Protein AF-A0A0C2MB40-F1 (afdb_monomer)

Mean predicted aligned error: 22.77 Å

Structure (mmCIF, N/CA/C/O backbone):
data_AF-A0A0C2MB40-F1
#
_entry.id   AF-A0A0C2MB40-F1
#
loop_
_atom_site.group_PDB
_atom_site.id
_atom_site.type_symbol
_atom_site.label_atom_id
_atom_site.label_alt_id
_atom_site.label_comp_id
_atom_site.label_asym_id
_atom_site.label_entity_id
_atom_site.label_seq_id
_atom_site.pdbx_PDB_ins_code
_atom_site.Cartn_x
_atom_site.Cartn_y
_atom_site.Cartn_z
_atom_site.occupancy
_atom_site.B_iso_or_equiv
_atom_site.auth_seq_id
_atom_site.auth_comp_id
_atom_site.auth_asym_id
_atom_site.auth_atom_id
_atom_site.pdbx_PDB_model_num
ATOM 1 N N . MET A 1 1 ? -11.327 -26.170 -13.497 1.00 56.12 1 MET A N 1
ATOM 2 C CA . MET A 1 1 ? -11.351 -24.930 -14.304 1.00 56.12 1 MET A CA 1
ATOM 3 C C . MET A 1 1 ? -11.048 -25.304 -15.741 1.00 56.12 1 MET A C 1
ATOM 5 O O . MET A 1 1 ? -10.144 -26.105 -15.945 1.00 56.12 1 MET A O 1
ATOM 9 N N . ARG A 1 2 ? -11.809 -24.790 -16.710 1.00 68.00 2 ARG A N 1
ATOM 10 C CA . ARG A 1 2 ? -11.511 -24.948 -18.141 1.00 68.00 2 ARG A CA 1
ATOM 11 C C . ARG A 1 2 ? -11.277 -23.568 -18.749 1.00 68.00 2 ARG A C 1
ATOM 13 O O . ARG A 1 2 ? -12.038 -22.647 -18.452 1.00 68.00 2 ARG A O 1
ATOM 20 N N . ILE A 1 3 ? -10.223 -23.445 -19.555 1.00 70.62 3 ILE A N 1
ATOM 21 C CA . ILE A 1 3 ? -9.971 -22.250 -20.365 1.00 70.62 3 ILE A CA 1
ATOM 22 C C . ILE A 1 3 ? -10.874 -22.353 -21.589 1.00 70.62 3 ILE A C 1
ATOM 24 O O . ILE A 1 3 ? -10.824 -23.357 -22.301 1.00 70.62 3 ILE A O 1
ATOM 28 N N . ASN A 1 4 ? -11.724 -21.353 -21.802 1.00 65.94 4 ASN A N 1
ATOM 29 C CA . ASN A 1 4 ? -12.538 -21.281 -23.003 1.00 65.94 4 ASN A CA 1
ATOM 30 C C . ASN A 1 4 ? -11.743 -20.544 -24.082 1.00 65.94 4 ASN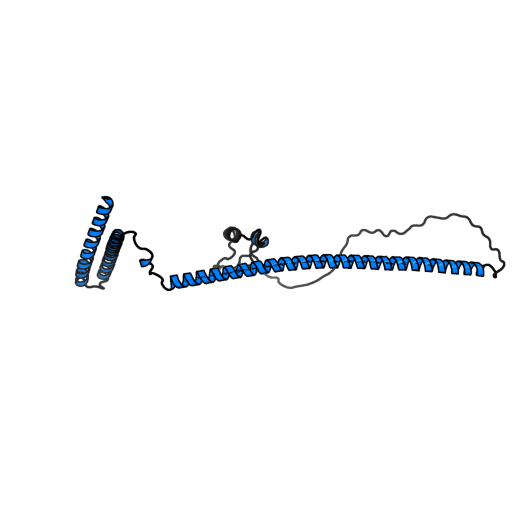 A C 1
ATOM 32 O O . ASN A 1 4 ? -11.404 -19.371 -23.913 1.00 65.94 4 ASN A O 1
ATOM 36 N N . VAL A 1 5 ? -11.418 -21.248 -25.163 1.00 66.12 5 VAL A N 1
ATOM 37 C CA . VAL A 1 5 ? -10.673 -20.671 -26.284 1.00 66.12 5 VAL A CA 1
ATOM 38 C C . VAL A 1 5 ? -11.578 -19.668 -26.978 1.00 66.12 5 VAL A C 1
ATOM 40 O O . VAL A 1 5 ? -12.697 -19.990 -27.373 1.00 66.12 5 VAL A O 1
ATOM 43 N N . SER A 1 6 ? -11.107 -18.434 -27.083 1.00 67.81 6 SER A N 1
ATOM 44 C CA . SER A 1 6 ? -11.845 -17.331 -27.686 1.00 67.81 6 SER A CA 1
ATOM 45 C C . SER A 1 6 ? -10.935 -16.571 -28.640 1.00 67.81 6 SER A C 1
ATOM 47 O O . SER A 1 6 ? -9.727 -16.790 -28.681 1.00 67.81 6 SER A O 1
ATOM 49 N N . GLN A 1 7 ? -11.499 -15.620 -29.383 1.00 70.50 7 GLN A N 1
ATOM 50 C CA . GLN A 1 7 ? -10.720 -14.714 -30.232 1.00 70.50 7 GLN A CA 1
ATOM 51 C C . GLN A 1 7 ? -9.563 -14.029 -29.474 1.00 70.50 7 GLN A C 1
ATOM 53 O O . GLN A 1 7 ? -8.543 -13.688 -30.074 1.00 70.50 7 GLN A O 1
ATOM 58 N N . ASN A 1 8 ? -9.709 -13.880 -28.154 1.00 67.94 8 ASN A N 1
ATOM 59 C CA . ASN A 1 8 ? -8.778 -13.172 -27.289 1.00 67.94 8 ASN A CA 1
ATOM 60 C C . ASN A 1 8 ? -7.939 -14.097 -26.393 1.00 67.94 8 ASN A C 1
ATOM 62 O O . ASN A 1 8 ? -7.063 -13.588 -25.694 1.00 67.94 8 ASN A O 1
ATOM 66 N N . VAL A 1 9 ? -8.166 -15.419 -26.393 1.00 76.25 9 VAL A N 1
ATOM 67 C CA . VAL A 1 9 ? -7.404 -16.393 -25.587 1.00 76.25 9 VAL A CA 1
ATOM 68 C C . VAL A 1 9 ? -7.202 -17.703 -26.351 1.00 76.25 9 VAL A C 1
ATOM 70 O O . VAL A 1 9 ? -8.167 -18.358 -26.733 1.00 76.25 9 VAL A O 1
ATOM 73 N N . ASP A 1 10 ? -5.942 -18.094 -26.533 1.00 70.38 10 ASP A N 1
ATOM 74 C CA . ASP A 1 10 ? -5.531 -19.313 -27.242 1.00 70.38 10 ASP A CA 1
ATOM 75 C C . ASP A 1 10 ? -5.631 -20.590 -26.366 1.00 70.38 10 ASP A C 1
ATOM 77 O O . ASP A 1 10 ? -5.739 -20.508 -25.142 1.00 70.38 10 ASP A O 1
ATOM 81 N N . TYR A 1 11 ? -5.529 -21.782 -26.974 1.00 70.00 11 TYR A N 1
ATOM 82 C CA . TYR A 1 11 ? -5.488 -23.098 -26.304 1.00 70.00 11 TYR A CA 1
ATOM 83 C C . TYR A 1 11 ? -4.397 -23.198 -25.226 1.00 70.00 11 TYR A C 1
ATOM 85 O O . TYR A 1 11 ? -4.521 -23.967 -24.274 1.00 70.00 11 TYR A O 1
ATOM 93 N N . SER A 1 12 ? -3.334 -22.404 -25.364 1.00 68.69 12 SER A N 1
ATOM 94 C CA . SER A 1 12 ? -2.239 -22.278 -24.399 1.00 68.69 12 SER A CA 1
ATOM 95 C C . SER A 1 12 ? -2.545 -21.354 -23.206 1.00 68.69 12 SER A C 1
ATOM 97 O O . SER A 1 12 ? -1.704 -21.197 -22.323 1.00 68.69 12 SER A O 1
ATOM 99 N N . GLY A 1 13 ? -3.719 -20.712 -23.174 1.00 67.88 13 GLY A N 1
ATOM 100 C CA . GLY A 1 13 ? -4.08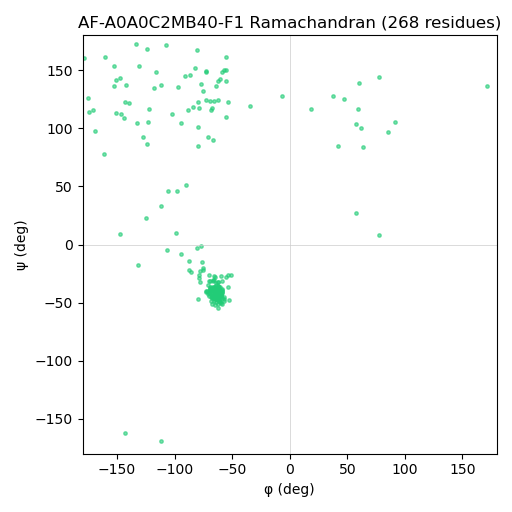9 -19.707 -22.173 1.00 67.88 13 GLY A CA 1
ATOM 101 C C . GLY A 1 13 ? -3.459 -18.330 -22.404 1.00 67.88 13 GLY A C 1
ATOM 102 O O . GLY A 1 13 ? -3.573 -17.451 -21.551 1.00 67.88 13 GLY A O 1
ATOM 103 N N . ARG A 1 14 ? -2.786 -18.119 -23.545 1.00 70.88 14 ARG A N 1
ATOM 104 C CA . ARG A 1 14 ? -2.179 -16.829 -23.899 1.00 70.88 14 ARG A CA 1
ATOM 105 C C . ARG A 1 14 ? -3.239 -15.832 -24.348 1.00 70.88 14 ARG A C 1
ATOM 107 O O . ARG A 1 14 ? -4.062 -16.134 -25.209 1.00 70.88 14 ARG A O 1
ATOM 114 N N . VAL A 1 15 ? -3.167 -14.629 -23.787 1.00 74.62 15 VAL A N 1
ATOM 115 C CA . VAL A 1 15 ? -4.087 -13.523 -24.061 1.00 74.62 15 VAL A CA 1
ATOM 116 C C . VAL A 1 15 ? -3.640 -12.765 -25.311 1.00 74.62 15 VAL A C 1
ATOM 118 O O . VAL A 1 15 ? -2.552 -12.198 -25.345 1.00 74.62 15 VAL A O 1
ATOM 121 N N . MET A 1 16 ? -4.489 -12.749 -26.335 1.00 68.44 16 MET A N 1
ATOM 122 C CA . MET A 1 16 ? -4.226 -12.199 -27.671 1.00 68.44 16 MET A CA 1
ATOM 123 C C . MET A 1 16 ? -5.051 -10.938 -27.967 1.00 68.44 16 MET A C 1
ATOM 125 O O . MET A 1 16 ? -5.418 -10.686 -29.116 1.00 68.44 16 MET A O 1
ATOM 129 N N . VAL A 1 17 ? -5.314 -10.135 -26.936 1.00 74.69 17 VAL A N 1
ATOM 130 C CA . VAL A 1 17 ? -6.042 -8.862 -27.034 1.00 74.69 17 VAL A CA 1
ATOM 131 C C . VAL A 1 17 ? -5.246 -7.865 -27.885 1.00 74.69 17 VAL A C 1
ATOM 133 O O . VAL A 1 17 ? -4.028 -7.736 -27.731 1.00 74.69 17 VAL A O 1
ATOM 136 N N . SER A 1 18 ? -5.924 -7.141 -28.782 1.00 69.44 18 SER A N 1
ATOM 137 C CA . SER A 1 18 ? -5.293 -6.223 -29.747 1.00 69.44 18 SER A CA 1
ATOM 138 C C . SER A 1 18 ? -4.368 -5.190 -29.090 1.00 69.44 18 SER A C 1
ATOM 140 O O . SER A 1 18 ? -3.299 -4.913 -29.629 1.00 69.44 18 SER A O 1
ATOM 142 N N . CYS A 1 19 ? -4.713 -4.691 -27.896 1.00 65.62 19 CYS A N 1
ATOM 143 C CA . CYS A 1 19 ? -3.883 -3.729 -27.161 1.00 65.62 19 CYS A CA 1
ATOM 144 C C . CYS A 1 19 ? -2.580 -4.327 -26.598 1.00 65.62 19 CYS A C 1
ATOM 146 O O . CYS A 1 19 ? -1.597 -3.607 -26.449 1.00 65.62 19 CYS A O 1
ATOM 148 N N . VAL A 1 20 ? -2.541 -5.639 -26.335 1.00 71.75 20 VAL A N 1
ATOM 149 C CA . VAL A 1 20 ? -1.337 -6.347 -25.863 1.00 71.75 20 VAL A CA 1
ATOM 150 C C . VAL A 1 20 ? -0.371 -6.596 -27.026 1.00 71.75 20 VAL A C 1
ATOM 152 O O . VAL A 1 20 ? 0.841 -6.532 -26.844 1.00 71.75 20 VAL A O 1
ATOM 155 N N . LYS A 1 21 ? -0.889 -6.809 -28.245 1.00 69.38 21 LYS A N 1
ATOM 156 C CA . LYS A 1 21 ? -0.071 -7.023 -29.455 1.00 69.38 21 LYS A CA 1
ATOM 157 C C . LYS A 1 21 ? 0.686 -5.771 -29.902 1.00 69.38 21 LYS A C 1
ATOM 159 O O . LYS A 1 21 ? 1.770 -5.886 -30.462 1.00 69.38 21 LYS A O 1
ATOM 164 N N . THR A 1 22 ? 0.122 -4.588 -29.670 1.00 67.50 22 THR A N 1
ATOM 165 C CA . THR A 1 22 ? 0.710 -3.295 -30.064 1.00 67.50 22 THR A CA 1
ATOM 166 C C . THR A 1 22 ? 1.439 -2.596 -28.917 1.00 67.50 22 THR A C 1
ATOM 168 O O . THR A 1 22 ? 1.793 -1.420 -29.035 1.00 67.50 22 THR A O 1
ATOM 171 N N . TRP A 1 23 ? 1.640 -3.284 -27.789 1.00 73.12 23 TRP A N 1
ATOM 172 C CA . TRP A 1 23 ? 2.311 -2.712 -26.632 1.00 73.12 23 TRP A CA 1
ATOM 173 C C . TRP A 1 23 ? 3.793 -2.468 -26.934 1.00 73.12 23 TRP A C 1
ATOM 175 O O . TRP A 1 23 ? 4.560 -3.401 -27.175 1.00 73.12 23 TRP A O 1
ATOM 185 N N . LYS A 1 24 ? 4.195 -1.194 -26.923 1.00 71.00 24 LYS A N 1
ATOM 186 C CA . LYS A 1 24 ? 5.576 -0.761 -27.141 1.00 71.00 24 LYS A CA 1
ATOM 187 C C . LYS A 1 24 ? 5.914 0.371 -26.176 1.00 71.00 24 LYS A C 1
ATOM 189 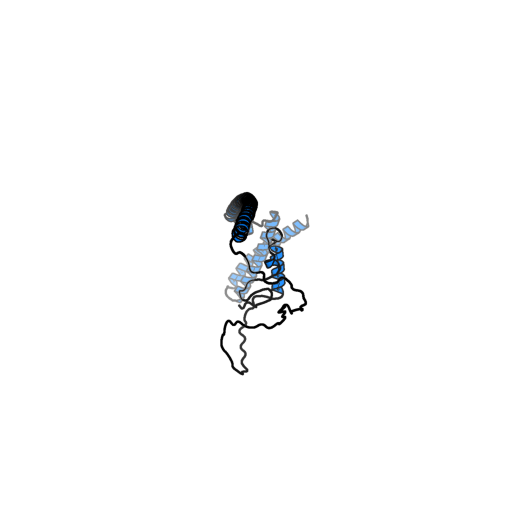O O . LYS A 1 24 ? 5.248 1.407 -26.159 1.00 71.00 24 LYS A O 1
ATOM 194 N N . TYR A 1 25 ? 6.947 0.162 -25.368 1.00 64.44 25 TYR A N 1
ATOM 195 C CA . TYR A 1 25 ? 7.511 1.195 -24.504 1.00 64.44 25 TYR A CA 1
ATOM 196 C C . TYR A 1 25 ? 8.387 2.155 -25.330 1.00 64.44 25 TYR A C 1
ATOM 198 O O . TYR A 1 25 ? 9.150 1.670 -26.170 1.00 64.44 25 TYR A O 1
ATOM 206 N N . PRO A 1 26 ? 8.338 3.486 -25.118 1.00 62.38 26 PRO A N 1
ATOM 207 C CA . PRO A 1 26 ? 7.528 4.228 -24.139 1.00 62.38 26 PRO A CA 1
ATOM 208 C C . PRO A 1 26 ? 6.183 4.759 -24.678 1.00 62.38 26 PRO A C 1
ATOM 210 O O . PRO A 1 26 ? 5.376 5.254 -23.901 1.00 62.38 26 PRO A O 1
ATOM 213 N N . GLU A 1 27 ? 5.931 4.668 -25.984 1.00 65.31 27 GLU A N 1
ATOM 214 C CA . GLU A 1 27 ? 4.858 5.409 -26.672 1.00 65.31 27 GLU A CA 1
ATOM 215 C C . GLU A 1 27 ? 3.436 4.971 -26.277 1.00 65.31 27 GLU A C 1
ATOM 217 O O . GLU A 1 27 ? 2.564 5.817 -26.111 1.00 65.31 27 GLU A O 1
ATOM 222 N N . ASN A 1 28 ? 3.207 3.669 -26.061 1.00 64.62 28 ASN A N 1
ATOM 223 C CA . ASN A 1 28 ? 1.884 3.097 -25.753 1.00 64.62 28 ASN A CA 1
ATOM 224 C C . ASN A 1 28 ? 1.883 2.279 -24.448 1.00 64.62 28 ASN A C 1
ATOM 226 O O . ASN A 1 28 ? 1.058 1.384 -24.251 1.00 64.62 28 ASN A O 1
ATOM 230 N N . ALA A 1 29 ? 2.831 2.551 -23.549 1.00 65.00 29 ALA A N 1
ATOM 231 C CA . ALA A 1 29 ? 3.046 1.776 -22.329 1.00 65.00 29 ALA A CA 1
ATOM 232 C C . ALA A 1 29 ? 2.237 2.288 -21.127 1.00 65.00 29 ALA A C 1
ATOM 234 O O . ALA A 1 29 ? 2.776 2.485 -20.041 1.00 65.00 29 ALA A O 1
ATOM 235 N N . ASN A 1 30 ? 0.928 2.477 -21.302 1.00 76.06 30 ASN A N 1
ATOM 236 C CA . ASN A 1 30 ? 0.035 2.763 -20.184 1.00 76.06 30 ASN A CA 1
ATOM 237 C C . ASN A 1 30 ? -0.598 1.461 -19.670 1.00 76.06 30 ASN A C 1
ATOM 239 O O . ASN A 1 30 ? -1.502 0.892 -20.278 1.00 76.06 30 ASN A O 1
ATOM 243 N N . LEU A 1 31 ? -0.115 0.987 -18.522 1.00 79.50 31 LEU A N 1
ATOM 244 C CA . LEU A 1 31 ? -0.601 -0.242 -17.893 1.00 79.50 31 LEU A CA 1
ATOM 245 C C . LEU A 1 31 ? -2.085 -0.154 -17.503 1.00 79.50 31 LEU A C 1
ATOM 247 O O . LEU A 1 31 ? -2.801 -1.150 -17.590 1.00 79.50 31 LEU A O 1
ATOM 251 N N . VAL A 1 32 ? -2.569 1.034 -17.130 1.00 81.56 32 VAL A N 1
ATOM 252 C CA . VAL A 1 32 ? -3.961 1.249 -16.707 1.00 81.56 32 VAL A CA 1
ATOM 253 C C . VAL A 1 32 ? -4.922 1.108 -17.886 1.00 81.56 32 VAL A C 1
ATOM 255 O O . VAL A 1 32 ? -5.963 0.470 -17.745 1.00 81.56 32 VAL A O 1
ATOM 258 N N . SER A 1 33 ? -4.572 1.645 -19.061 1.00 74.50 33 SER A N 1
ATOM 259 C CA . SER A 1 33 ? -5.412 1.522 -20.262 1.00 74.50 33 SER A CA 1
ATOM 260 C C . SER A 1 33 ? -5.439 0.094 -20.813 1.00 74.50 33 SER A C 1
ATOM 262 O O . SER A 1 33 ? -6.456 -0.354 -21.341 1.00 74.50 33 SER A O 1
ATOM 264 N N . ILE A 1 34 ? -4.344 -0.651 -20.655 1.00 80.38 34 ILE A N 1
ATOM 265 C CA . ILE A 1 34 ? -4.287 -2.071 -21.019 1.00 80.38 34 ILE A CA 1
ATOM 266 C C . ILE A 1 34 ? -5.171 -2.882 -20.077 1.00 80.38 34 ILE A C 1
ATOM 268 O O . ILE A 1 34 ? -6.008 -3.650 -20.545 1.00 80.38 34 ILE A O 1
ATOM 272 N N . LEU A 1 35 ? -5.037 -2.680 -18.762 1.00 80.81 35 LEU A N 1
ATOM 273 C CA . LEU A 1 35 ? -5.827 -3.401 -17.767 1.00 80.81 35 LEU A CA 1
ATOM 274 C C . LEU A 1 35 ? -7.330 -3.138 -17.941 1.00 80.81 35 LEU A C 1
ATOM 276 O O . LEU A 1 35 ? -8.119 -4.078 -17.890 1.00 80.81 35 LEU A O 1
ATOM 280 N N . SER A 1 36 ? -7.729 -1.888 -18.199 1.00 79.94 36 SER A N 1
ATOM 281 C CA . SER A 1 36 ? -9.136 -1.542 -18.428 1.00 79.94 36 SER A CA 1
ATOM 282 C C . SER A 1 36 ? -9.688 -2.168 -19.711 1.00 79.94 36 SER A C 1
ATOM 284 O O . SER A 1 36 ? -10.802 -2.691 -19.706 1.00 79.94 36 SER A O 1
ATOM 286 N N . THR A 1 37 ? -8.899 -2.192 -20.788 1.00 78.62 37 THR A N 1
ATOM 287 C CA . THR A 1 37 ? -9.289 -2.820 -22.060 1.00 78.62 37 THR A CA 1
ATOM 288 C C . THR A 1 37 ? -9.414 -4.338 -21.918 1.00 78.62 37 THR A C 1
ATOM 290 O O . THR A 1 37 ? -10.410 -4.921 -22.342 1.00 78.62 37 THR A O 1
ATOM 293 N N . VAL A 1 38 ? -8.445 -4.984 -21.261 1.00 78.50 38 VAL A N 1
ATOM 294 C CA . VAL A 1 38 ? -8.461 -6.433 -21.001 1.00 78.50 38 VAL A CA 1
ATOM 295 C C . VAL A 1 38 ? -9.632 -6.809 -20.089 1.00 78.50 38 VAL A C 1
ATOM 297 O O . VAL A 1 38 ? -10.330 -7.782 -20.365 1.00 78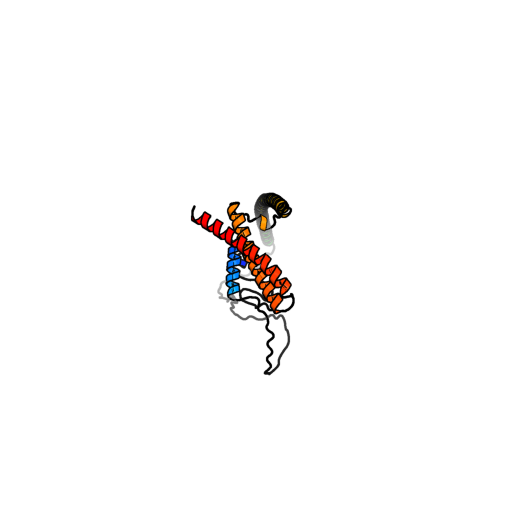.50 38 VAL A O 1
ATOM 300 N N . ALA A 1 39 ? -9.909 -6.020 -19.047 1.00 80.25 39 ALA A N 1
ATOM 301 C CA . ALA A 1 39 ? -11.063 -6.231 -18.175 1.00 80.25 39 ALA A CA 1
ATOM 302 C C . ALA A 1 39 ? -12.395 -6.080 -18.930 1.00 80.25 39 ALA A C 1
ATOM 304 O O . ALA A 1 39 ? -13.304 -6.885 -18.733 1.00 80.25 39 ALA A O 1
ATOM 305 N N . ALA A 1 40 ? -12.510 -5.098 -19.829 1.00 81.38 40 ALA A N 1
ATOM 306 C CA . ALA A 1 40 ? -13.705 -4.904 -20.646 1.00 81.38 40 ALA A CA 1
ATOM 307 C C . ALA A 1 40 ? -13.933 -6.053 -21.645 1.00 81.38 40 ALA A C 1
ATOM 309 O O . ALA A 1 40 ? -15.075 -6.465 -21.859 1.00 81.38 40 ALA A O 1
ATOM 310 N N . GLU A 1 41 ? -12.874 -6.598 -22.250 1.00 78.31 41 GLU A N 1
ATOM 311 C CA . GLU A 1 41 ? -12.990 -7.748 -23.154 1.00 78.31 41 GLU A CA 1
ATOM 312 C C . GLU A 1 41 ? -13.276 -9.057 -22.404 1.00 78.31 41 GLU A C 1
ATOM 314 O O . GLU A 1 41 ? -14.129 -9.839 -22.829 1.00 78.31 41 GLU A O 1
ATOM 319 N N . PHE A 1 42 ? -12.646 -9.280 -21.250 1.00 79.31 42 PHE A N 1
ATOM 320 C CA . PHE A 1 42 ? -12.893 -10.467 -20.424 1.00 79.31 42 PHE A CA 1
ATOM 321 C C . PHE A 1 42 ? -14.207 -10.416 -19.646 1.00 79.31 42 PHE A C 1
ATOM 323 O O . PHE A 1 42 ? -14.747 -11.468 -19.314 1.00 79.31 42 PHE A O 1
ATOM 330 N N . GLY A 1 43 ? -14.768 -9.228 -19.417 1.00 75.56 43 GLY A N 1
ATOM 331 C CA . GLY A 1 43 ? -16.134 -9.080 -18.918 1.00 75.56 43 GLY A CA 1
ATOM 332 C C . GLY A 1 43 ? -17.188 -9.558 -19.923 1.00 75.56 43 GLY A C 1
ATOM 333 O O . GLY A 1 43 ? -18.231 -10.060 -19.517 1.00 75.56 43 GLY A O 1
ATOM 334 N N . LYS A 1 44 ? -16.914 -9.451 -21.232 1.00 77.88 44 LYS A N 1
ATOM 335 C CA . LYS A 1 44 ? -17.815 -9.931 -22.297 1.00 77.88 44 LYS A CA 1
ATOM 336 C C . LYS A 1 44 ? -17.696 -11.437 -22.506 1.00 77.88 44 LYS A C 1
ATOM 338 O O . LYS A 1 44 ? -18.703 -12.130 -22.612 1.00 77.88 44 LYS A O 1
ATOM 343 N N . THR A 1 45 ? -16.466 -11.938 -22.580 1.00 72.00 45 THR A N 1
ATOM 344 C CA . THR A 1 45 ? -16.178 -13.363 -22.776 1.00 72.00 45 THR A CA 1
ATOM 345 C C . THR A 1 45 ? -15.211 -13.837 -21.695 1.00 72.00 45 THR A C 1
ATOM 347 O O . THR A 1 45 ? -13.995 -13.707 -21.876 1.00 72.00 45 THR A O 1
ATOM 350 N N . PRO A 1 46 ? -15.720 -14.368 -20.568 1.00 74.31 46 PRO A N 1
ATOM 351 C CA . PRO A 1 46 ? -14.871 -14.804 -19.472 1.00 74.31 46 PRO A CA 1
ATOM 352 C C . PRO A 1 46 ? -14.020 -16.002 -19.919 1.00 74.31 46 PRO A C 1
ATOM 354 O O . PRO A 1 46 ? -14.565 -17.023 -20.348 1.00 74.31 46 PRO A O 1
ATOM 357 N N . PRO A 1 47 ? -12.684 -15.914 -19.822 1.00 70.81 47 PRO A N 1
ATOM 358 C CA . PRO A 1 47 ? -11.797 -16.951 -20.343 1.00 70.81 47 PRO A CA 1
ATOM 359 C C . PRO A 1 47 ? -11.739 -18.199 -19.457 1.00 70.81 47 PRO A C 1
ATOM 361 O O . PRO A 1 47 ? -11.268 -19.241 -19.903 1.00 70.81 47 PRO A O 1
ATOM 364 N N . VAL A 1 48 ? -12.219 -18.125 -18.212 1.00 68.19 48 VAL A N 1
ATOM 365 C CA . VAL A 1 48 ? -12.185 -19.233 -17.252 1.00 68.19 48 VAL A CA 1
ATOM 366 C C . VAL A 1 48 ? -13.599 -19.545 -16.793 1.00 68.19 48 VAL A C 1
ATOM 368 O O . VAL A 1 48 ? -14.244 -18.727 -16.143 1.00 68.19 48 VAL A O 1
ATOM 371 N N . VAL A 1 49 ? -14.064 -20.755 -17.099 1.00 69.19 49 VAL A N 1
ATOM 372 C CA . VAL A 1 49 ? -15.368 -21.252 -16.648 1.00 69.19 49 VAL A CA 1
ATOM 373 C C . VAL A 1 49 ? -15.153 -22.390 -15.646 1.00 69.19 49 VAL A C 1
ATOM 375 O O . VAL A 1 49 ? -14.291 -23.266 -15.820 1.00 69.19 49 VAL A O 1
ATOM 378 N N . GLN A 1 50 ? -15.926 -22.380 -14.558 1.00 49.16 50 GLN A N 1
ATOM 379 C CA . GLN A 1 50 ? -16.011 -23.508 -13.634 1.00 49.16 50 GLN A CA 1
ATOM 380 C C . GLN A 1 50 ? -16.813 -24.628 -14.299 1.00 49.16 50 GLN A C 1
ATOM 382 O O . GLN A 1 50 ? -17.932 -24.426 -14.753 1.00 49.16 50 GLN A O 1
ATOM 387 N N . SER A 1 51 ? -16.234 -25.820 -14.393 1.00 51.78 51 SER A N 1
ATOM 388 C CA . SER A 1 51 ? -16.956 -26.975 -14.919 1.00 51.78 51 SER A CA 1
ATOM 389 C C . SER A 1 51 ? -17.852 -27.534 -13.821 1.00 51.78 51 SER A C 1
ATOM 391 O O . SER A 1 51 ? -17.363 -28.236 -12.940 1.00 51.78 51 SER A O 1
ATOM 393 N N . SER A 1 52 ? -19.145 -27.226 -13.863 1.00 44.44 52 SER A N 1
ATOM 394 C CA . SER A 1 52 ? -20.154 -28.004 -13.146 1.00 44.44 52 SER A CA 1
ATOM 395 C C . SER A 1 52 ? -20.228 -29.378 -13.810 1.00 44.44 52 SER A C 1
ATOM 397 O O . SER A 1 52 ? -20.540 -29.485 -14.997 1.00 44.44 52 SER A O 1
ATOM 399 N N . THR A 1 53 ? -19.899 -30.436 -13.076 1.00 40.72 53 THR A N 1
ATOM 400 C CA . THR A 1 53 ? -20.116 -31.812 -13.531 1.00 40.72 53 THR A CA 1
ATOM 401 C C . THR A 1 53 ? -21.618 -32.087 -13.513 1.00 40.72 53 THR A C 1
ATOM 403 O O . THR A 1 53 ? -22.163 -32.474 -12.483 1.00 40.72 53 THR A O 1
ATOM 406 N N . THR A 1 54 ? -22.302 -31.873 -14.636 1.00 34.84 54 THR A N 1
ATOM 407 C CA . THR A 1 54 ? -23.695 -32.300 -14.810 1.00 34.84 54 THR A CA 1
ATOM 408 C C . THR A 1 54 ? -23.729 -33.566 -15.662 1.00 34.84 54 THR A C 1
ATOM 410 O O . THR A 1 54 ? -23.373 -33.569 -16.838 1.00 34.84 54 THR A O 1
ATOM 413 N N . LEU A 1 55 ? -24.130 -34.661 -15.016 1.00 37.72 55 LEU A N 1
ATOM 414 C CA . LEU A 1 55 ? -24.493 -35.946 -15.607 1.00 37.72 55 LEU A CA 1
ATOM 415 C C . LEU A 1 55 ? -25.713 -35.791 -16.530 1.00 37.72 55 LEU A C 1
ATOM 417 O O . LEU A 1 55 ? -26.762 -35.377 -16.052 1.00 37.72 55 LEU A O 1
ATOM 421 N N . GLN A 1 56 ? -25.594 -36.196 -17.799 1.00 33.72 56 GLN A N 1
ATOM 422 C CA . GLN A 1 56 ? -26.675 -36.668 -18.693 1.00 33.72 56 GLN A CA 1
ATOM 423 C C . GLN A 1 56 ? -25.997 -37.273 -19.943 1.00 33.72 56 GLN A C 1
ATOM 425 O O . GLN A 1 56 ? -25.333 -36.568 -20.691 1.00 33.72 56 GLN A O 1
ATOM 430 N N . LYS A 1 57 ? -25.806 -38.595 -20.043 1.00 29.02 57 LYS A N 1
ATOM 431 C CA . LYS A 1 57 ? -26.733 -39.674 -20.458 1.00 29.02 57 LYS A CA 1
ATOM 432 C C . LYS A 1 57 ? -27.217 -39.573 -21.927 1.00 29.02 57 LYS A C 1
ATOM 434 O O . LYS A 1 57 ? -28.284 -39.050 -22.199 1.00 29.02 57 LYS A O 1
ATOM 439 N N . SER A 1 58 ? -26.364 -40.111 -22.813 1.00 30.88 58 SER A N 1
ATOM 440 C CA . SER A 1 58 ? -26.593 -40.908 -24.045 1.00 30.88 58 SER A CA 1
ATOM 441 C C . SER A 1 58 ? -27.767 -40.601 -24.989 1.00 30.88 58 SER A C 1
ATOM 443 O O . SER A 1 58 ? -28.900 -40.790 -24.567 1.00 30.88 58 SER A O 1
ATOM 445 N N . ILE A 1 59 ? -27.480 -40.429 -26.296 1.00 29.28 59 ILE A N 1
ATOM 446 C CA . ILE A 1 59 ? -27.890 -41.368 -27.372 1.00 29.28 59 ILE A CA 1
ATOM 447 C C . ILE A 1 59 ? -26.758 -41.474 -28.419 1.00 29.28 59 ILE A C 1
ATOM 449 O O . ILE A 1 59 ? -26.106 -40.497 -28.773 1.00 29.28 59 ILE A O 1
ATOM 453 N N . SER A 1 60 ? -26.517 -42.714 -28.829 1.00 31.27 60 SER A N 1
ATOM 454 C CA . SER A 1 60 ? -25.477 -43.309 -29.671 1.00 31.27 60 SER A CA 1
ATOM 455 C C . SER A 1 60 ? -25.766 -43.271 -31.179 1.00 31.27 60 SER A C 1
ATOM 457 O O . SER A 1 60 ? -26.909 -43.507 -31.559 1.00 31.27 60 SER A O 1
ATOM 459 N N . ASN A 1 61 ? -24.731 -43.116 -32.024 1.00 31.45 61 ASN A N 1
ATOM 460 C CA . ASN A 1 61 ? -24.368 -44.062 -33.106 1.00 31.45 61 ASN A CA 1
ATOM 461 C C . ASN A 1 61 ? -23.107 -43.624 -33.898 1.00 31.45 61 ASN A C 1
ATOM 463 O O . ASN A 1 61 ? -22.683 -42.480 -33.749 1.00 31.45 61 ASN A O 1
ATOM 467 N N . PRO A 1 62 ? -22.420 -44.541 -34.622 1.00 37.59 62 PRO A N 1
ATOM 468 C CA . PRO A 1 62 ? -21.005 -44.776 -34.342 1.00 37.59 62 PRO A CA 1
ATOM 469 C C . PRO A 1 62 ? -20.030 -44.601 -35.525 1.00 37.59 62 PRO A C 1
ATOM 471 O O . PRO A 1 62 ? -20.415 -44.593 -36.686 1.00 37.59 62 PRO A O 1
ATOM 474 N N . LEU A 1 63 ? -18.747 -44.592 -35.137 1.00 29.55 63 LEU A N 1
ATOM 475 C CA . LEU A 1 63 ? -17.532 -45.044 -35.836 1.00 29.55 63 LEU A CA 1
ATOM 476 C C . LEU A 1 63 ? -17.152 -44.415 -37.188 1.00 29.55 63 LEU A C 1
ATOM 478 O O . LEU A 1 63 ? -17.748 -44.712 -38.216 1.00 29.55 63 LEU A O 1
ATOM 482 N N . SER A 1 64 ? -15.995 -43.737 -37.201 1.00 29.70 64 SER A N 1
ATOM 483 C CA . SER A 1 64 ? -14.766 -44.195 -37.890 1.00 29.70 64 SER A CA 1
ATOM 484 C C . SER A 1 64 ? -13.588 -43.242 -37.595 1.00 29.70 64 SER A C 1
ATOM 486 O O . SER A 1 64 ? -13.591 -42.085 -37.998 1.00 29.70 64 SER A O 1
ATOM 488 N N . HIS A 1 65 ? -12.569 -43.737 -36.892 1.00 33.28 65 HIS A N 1
ATOM 489 C CA . HIS A 1 65 ? -11.168 -43.277 -36.972 1.00 33.28 65 HIS A CA 1
ATOM 490 C C . HIS A 1 65 ? -10.379 -44.387 -37.718 1.00 33.28 65 HIS A C 1
ATOM 492 O O . HIS A 1 65 ? -10.960 -45.469 -37.847 1.00 33.28 65 HIS A O 1
ATOM 498 N N . PRO A 1 66 ? -9.089 -44.260 -38.127 1.00 40.78 66 PRO A N 1
ATOM 499 C CA . PRO A 1 66 ? -8.079 -43.222 -37.842 1.00 40.78 66 PRO A CA 1
ATOM 500 C C . PRO A 1 66 ? -7.150 -42.886 -39.053 1.00 40.78 66 PRO A C 1
ATOM 502 O O . PRO A 1 66 ? -7.412 -43.287 -40.180 1.00 40.78 66 PRO A O 1
ATOM 505 N N . SER A 1 67 ? -6.003 -42.249 -38.756 1.00 29.05 67 SER A N 1
ATOM 506 C CA . SER A 1 67 ? -4.736 -42.217 -39.525 1.00 29.05 67 SER A CA 1
ATOM 507 C C . SER A 1 67 ? -4.593 -41.072 -40.539 1.00 29.05 67 SER A C 1
ATOM 509 O O . SER A 1 67 ? -5.279 -41.028 -41.549 1.00 29.05 67 SER A O 1
ATOM 511 N N . THR A 1 68 ? -3.785 -40.042 -40.264 1.00 37.91 68 THR A N 1
ATOM 512 C CA . THR A 1 68 ? -2.313 -39.996 -40.448 1.00 37.91 68 THR A CA 1
ATOM 513 C C . THR A 1 68 ? -1.897 -40.279 -41.888 1.00 37.91 68 THR A C 1
ATOM 515 O O . THR A 1 68 ? -1.840 -41.444 -42.267 1.00 37.91 68 THR A O 1
ATOM 518 N N . GLN A 1 69 ? -1.522 -39.241 -42.644 1.00 36.66 69 GLN A N 1
ATOM 519 C CA . GLN A 1 69 ? -0.544 -39.337 -43.734 1.00 36.66 69 GLN A CA 1
ATOM 520 C C . GLN A 1 69 ? 0.051 -37.945 -44.104 1.00 36.66 69 GLN A C 1
ATOM 522 O O . GLN A 1 69 ? -0.513 -36.919 -43.715 1.00 36.66 69 GLN A O 1
ATOM 527 N N . PRO A 1 70 ? 1.210 -37.932 -44.797 1.00 36.78 70 PRO A N 1
ATOM 528 C CA . PRO A 1 70 ? 2.195 -36.857 -44.900 1.00 36.78 70 PRO A CA 1
ATOM 529 C C . PRO A 1 70 ? 2.270 -36.217 -46.309 1.00 36.78 70 PRO A C 1
ATOM 531 O O . PRO A 1 70 ? 1.437 -36.470 -47.170 1.00 36.78 70 PRO A O 1
ATOM 534 N N . TYR A 1 71 ? 3.310 -35.397 -46.509 1.00 34.84 71 TYR A N 1
ATOM 535 C CA . TYR A 1 71 ? 3.954 -34.980 -47.768 1.00 34.84 71 TYR A CA 1
ATOM 536 C C . TYR A 1 71 ? 3.505 -35.642 -49.098 1.00 34.84 71 TYR A C 1
ATOM 538 O O . TYR A 1 71 ? 3.651 -36.845 -49.289 1.00 34.84 71 TYR A O 1
ATOM 546 N N . GLY A 1 72 ? 3.172 -34.785 -50.072 1.00 28.91 72 GLY A N 1
ATOM 547 C CA . GLY A 1 72 ? 3.218 -34.979 -51.536 1.00 28.91 72 GLY A CA 1
ATOM 548 C C . GLY A 1 72 ? 2.949 -33.603 -52.172 1.00 28.91 72 GLY A C 1
ATOM 549 O O . GLY A 1 72 ? 2.014 -32.934 -51.753 1.00 28.91 72 GLY A O 1
ATOM 550 N N . PHE A 1 73 ? 3.852 -32.945 -52.907 1.00 33.28 73 PHE A N 1
ATOM 551 C CA . PHE A 1 73 ? 4.329 -33.181 -54.279 1.00 33.28 73 PHE A CA 1
ATOM 552 C C . PHE A 1 73 ? 3.229 -33.423 -55.330 1.00 33.28 73 PHE A C 1
ATOM 554 O O . PHE A 1 73 ? 2.489 -34.395 -55.214 1.00 33.28 73 PHE A O 1
ATOM 561 N N . ARG A 1 74 ? 3.291 -32.587 -56.392 1.00 33.59 74 ARG A N 1
ATOM 562 C CA . ARG A 1 74 ? 2.612 -32.621 -57.714 1.00 33.59 74 ARG A CA 1
ATOM 563 C C . ARG A 1 74 ? 1.143 -32.171 -57.768 1.00 33.59 74 ARG A C 1
ATOM 565 O O . ARG A 1 74 ? 0.396 -32.432 -56.845 1.00 33.59 74 ARG A O 1
ATOM 572 N N . ASP A 1 75 ? 0.634 -31.506 -58.805 1.00 31.06 75 ASP A N 1
ATOM 573 C CA . ASP A 1 75 ? 1.153 -31.063 -60.109 1.00 31.06 75 ASP A CA 1
ATOM 574 C C . ASP A 1 75 ? 0.362 -29.809 -60.550 1.00 31.06 75 ASP A C 1
ATOM 576 O O . ASP A 1 75 ? -0.796 -29.607 -60.181 1.00 31.06 75 ASP A O 1
ATOM 580 N N . GLU A 1 76 ? 1.028 -28.993 -61.362 1.00 39.06 76 GLU A N 1
ATOM 581 C CA . GLU A 1 76 ? 0.486 -27.965 -62.259 1.00 39.06 76 GLU A CA 1
ATOM 582 C C . GLU A 1 76 ? -0.567 -28.553 -63.237 1.00 39.06 76 GLU A C 1
ATOM 584 O O . GLU A 1 76 ? -0.562 -29.766 -63.469 1.00 39.06 76 GLU A O 1
ATOM 589 N N . PRO A 1 77 ? -1.445 -27.748 -63.876 1.00 33.50 77 PRO A N 1
ATOM 590 C CA . PRO A 1 77 ? -1.057 -27.253 -65.204 1.00 33.50 77 PRO A CA 1
ATOM 591 C C . PRO A 1 77 ? -1.676 -25.900 -65.615 1.00 33.50 77 PRO A C 1
ATOM 593 O O . PRO A 1 77 ? -2.884 -25.681 -65.549 1.00 33.50 77 PRO A O 1
ATOM 596 N N . GLY A 1 78 ? -0.841 -25.036 -66.184 1.00 34.38 78 GLY A N 1
ATOM 597 C CA . GLY A 1 78 ? -1.253 -23.906 -67.022 1.00 34.38 78 GLY A CA 1
ATOM 598 C C . GLY A 1 78 ? -0.049 -23.451 -67.841 1.00 34.38 78 GLY A C 1
ATOM 599 O O . GLY A 1 78 ? 0.724 -22.620 -67.394 1.00 34.38 78 GLY A O 1
ATOM 600 N N . ILE A 1 79 ? 0.312 -24.152 -68.918 1.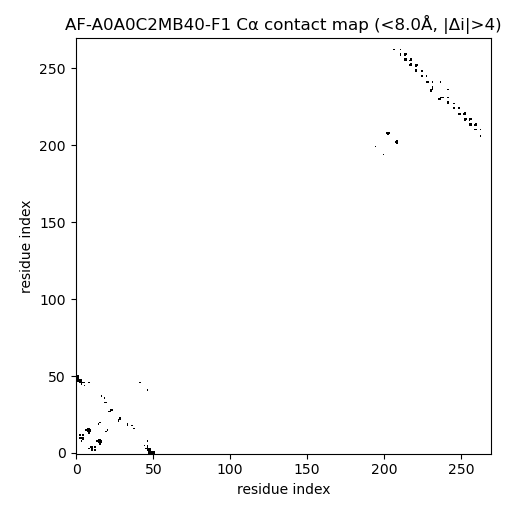00 34.34 79 ILE A N 1
ATOM 601 C CA . ILE A 1 79 ? -0.139 -23.899 -70.300 1.00 34.34 79 ILE A CA 1
ATOM 602 C C . ILE A 1 79 ? -0.159 -22.402 -70.646 1.00 34.34 79 ILE A C 1
ATOM 604 O O . ILE A 1 79 ? -1.208 -21.763 -70.637 1.00 34.34 79 ILE A O 1
ATOM 608 N N . PHE A 1 80 ? 1.000 -21.883 -71.050 1.00 35.97 80 PHE A N 1
ATOM 609 C CA . PHE A 1 80 ? 1.098 -21.053 -72.251 1.00 35.97 80 PHE A CA 1
ATOM 610 C C . PHE A 1 80 ? 2.499 -21.206 -72.863 1.00 35.97 80 PHE A C 1
ATOM 612 O O . PHE A 1 80 ? 3.506 -20.840 -72.263 1.00 35.97 80 PHE A O 1
ATOM 619 N N . ASP A 1 81 ? 2.537 -21.815 -74.045 1.00 36.06 81 ASP A N 1
ATOM 620 C CA . ASP A 1 81 ? 3.700 -21.930 -74.930 1.00 36.06 81 ASP A CA 1
ATOM 621 C C . ASP A 1 81 ? 3.986 -20.556 -75.579 1.00 36.06 81 ASP A C 1
ATOM 623 O O . ASP A 1 81 ? 3.045 -19.790 -75.821 1.00 36.06 81 ASP A O 1
ATOM 627 N N . PRO A 1 82 ? 5.251 -20.216 -75.889 1.00 35.78 82 PRO A N 1
ATOM 628 C CA . PRO A 1 82 ? 5.573 -20.218 -77.313 1.00 35.78 82 PRO A CA 1
ATOM 629 C C . PRO A 1 82 ? 7.003 -20.686 -77.623 1.00 35.78 82 PRO A C 1
ATOM 631 O O . PRO A 1 82 ? 7.990 -19.957 -77.496 1.00 35.78 82 PRO A O 1
ATOM 634 N N . THR A 1 83 ? 7.091 -21.879 -78.195 1.00 39.44 83 THR A N 1
ATOM 635 C CA . THR A 1 83 ? 8.179 -22.347 -79.042 1.00 39.44 83 THR A CA 1
ATOM 636 C C . THR A 1 83 ? 8.197 -21.547 -80.349 1.00 39.44 83 THR A C 1
ATOM 638 O O . THR A 1 83 ? 7.596 -21.901 -81.362 1.00 39.44 83 THR A O 1
ATOM 641 N N . GLY A 1 84 ? 8.934 -20.438 -80.348 1.00 32.31 84 GLY A N 1
ATOM 642 C CA . GLY A 1 84 ? 9.243 -19.663 -81.549 1.00 32.31 84 GLY A CA 1
ATOM 643 C C . GLY A 1 84 ? 10.387 -20.282 -82.354 1.00 32.31 84 GLY A C 1
ATOM 644 O O . GLY A 1 84 ? 11.540 -19.885 -82.211 1.00 32.31 84 GLY A O 1
ATOM 645 N N . ARG A 1 85 ? 10.073 -21.251 -83.222 1.00 44.38 85 ARG A N 1
ATOM 646 C CA . ARG A 1 85 ? 10.933 -21.646 -84.354 1.00 44.38 85 ARG A CA 1
ATOM 647 C C . ARG A 1 85 ? 11.129 -20.452 -85.307 1.00 44.38 85 ARG A C 1
ATOM 649 O O . ARG A 1 85 ? 10.141 -19.788 -85.614 1.00 44.38 85 ARG A O 1
ATOM 656 N N . PRO A 1 86 ? 12.308 -20.241 -85.913 1.00 34.00 86 PRO A N 1
ATOM 657 C CA . PRO A 1 86 ? 12.393 -19.452 -87.134 1.00 34.00 86 PRO A CA 1
ATOM 658 C C . PRO A 1 86 ? 11.967 -20.323 -88.324 1.00 34.00 86 PRO A C 1
ATOM 660 O O . PRO A 1 86 ? 12.588 -21.347 -88.617 1.00 34.00 86 PRO A O 1
ATOM 663 N N . ALA A 1 87 ? 10.888 -19.930 -89.001 1.00 36.56 87 ALA A N 1
ATOM 664 C CA . ALA A 1 87 ? 10.501 -20.488 -90.294 1.00 36.56 87 ALA A CA 1
ATOM 665 C C . ALA A 1 87 ? 11.287 -19.812 -91.444 1.00 36.56 87 ALA A C 1
ATOM 667 O O . ALA A 1 87 ? 11.693 -18.656 -91.314 1.00 36.56 87 ALA A O 1
ATOM 668 N N . PRO A 1 88 ? 11.506 -20.520 -92.568 1.00 41.06 88 PRO A N 1
ATOM 669 C CA . PRO A 1 88 ? 12.434 -20.134 -93.626 1.00 41.06 88 PRO A CA 1
ATOM 670 C C . PRO A 1 88 ? 11.760 -19.283 -94.711 1.00 41.06 88 PRO A C 1
ATOM 672 O O . PRO A 1 88 ? 10.628 -19.556 -95.108 1.00 41.06 88 PRO A O 1
ATOM 675 N N . LEU A 1 89 ? 12.493 -18.325 -95.285 1.00 33.53 89 LEU A N 1
ATOM 676 C CA . LEU A 1 89 ? 12.114 -17.661 -96.535 1.00 33.53 89 LEU A CA 1
ATOM 677 C C . LEU A 1 89 ? 13.300 -17.603 -97.515 1.00 33.53 89 LEU A C 1
ATOM 679 O O . LEU A 1 89 ? 14.255 -16.859 -97.334 1.00 33.53 89 LEU A O 1
ATOM 683 N N . LYS A 1 90 ? 13.192 -18.491 -98.516 1.00 31.70 90 LYS A N 1
ATOM 684 C CA . LYS A 1 90 ? 13.546 -18.425 -99.955 1.00 31.70 90 LYS A CA 1
ATOM 685 C C . LYS A 1 90 ? 14.529 -17.317 -100.381 1.00 31.70 90 LYS A C 1
ATOM 687 O O . LYS A 1 90 ? 14.245 -16.140 -100.233 1.00 31.70 90 LYS A O 1
ATOM 692 N N . GLN A 1 91 ? 15.717 -17.652 -100.889 1.00 31.23 91 GLN A N 1
ATOM 693 C CA . GLN A 1 91 ? 16.011 -18.116 -102.262 1.00 31.23 91 GLN A CA 1
ATOM 694 C C . GLN A 1 91 ? 15.668 -17.082 -103.352 1.00 31.23 91 GLN A C 1
ATOM 696 O O . GLN A 1 91 ? 14.529 -17.022 -103.804 1.00 31.23 91 GLN A O 1
ATOM 701 N N . ASN A 1 92 ? 16.681 -16.357 -103.846 1.00 28.09 92 ASN A N 1
ATOM 702 C CA . ASN A 1 92 ? 17.133 -16.490 -105.238 1.00 28.09 92 ASN A CA 1
ATOM 703 C C . ASN A 1 92 ? 18.386 -15.643 -105.553 1.00 28.09 92 ASN A C 1
ATOM 705 O O . ASN A 1 92 ? 18.353 -14.433 -105.385 1.00 28.09 92 ASN A O 1
ATOM 709 N N . GLN A 1 93 ? 19.400 -16.351 -106.084 1.00 28.91 93 GLN A N 1
ATOM 710 C CA . GLN A 1 93 ? 20.296 -16.039 -107.221 1.00 28.91 93 GLN A CA 1
ATOM 711 C C . GLN A 1 93 ? 21.180 -14.765 -107.129 1.00 28.91 93 GLN A C 1
ATOM 713 O O . GLN A 1 93 ? 20.740 -13.722 -106.686 1.00 28.91 93 GLN A O 1
ATOM 718 N N . HIS A 1 94 ? 22.453 -14.727 -107.531 1.00 32.31 94 HIS A N 1
ATOM 719 C CA . HIS A 1 94 ? 23.158 -15.387 -108.634 1.00 32.31 94 HIS A CA 1
ATOM 720 C C . HIS A 1 94 ? 24.641 -15.612 -108.273 1.00 32.31 94 HIS A C 1
ATOM 722 O O . HIS A 1 94 ? 25.294 -14.756 -107.685 1.00 32.31 94 HIS A O 1
ATOM 728 N N . THR A 1 95 ? 25.169 -16.761 -108.691 1.00 40.53 95 THR A N 1
ATOM 729 C CA . THR A 1 95 ? 26.589 -17.025 -109.003 1.00 40.53 95 THR A CA 1
ATOM 730 C C . THR A 1 95 ? 27.075 -16.050 -110.091 1.00 40.53 95 THR A C 1
ATOM 732 O O . THR A 1 95 ? 26.262 -15.722 -110.954 1.00 40.53 95 THR A O 1
ATOM 735 N N . PRO A 1 96 ? 28.357 -15.638 -110.159 1.00 34.41 96 PRO A N 1
ATOM 736 C CA . PRO A 1 96 ? 29.418 -16.588 -110.508 1.00 34.41 96 PRO A CA 1
ATOM 737 C C . PRO A 1 96 ? 30.761 -16.287 -109.839 1.00 34.41 96 PRO A C 1
ATOM 739 O O . PRO A 1 96 ? 31.178 -15.147 -109.800 1.00 34.41 96 PRO A O 1
ATOM 742 N N . PHE A 1 97 ? 31.516 -17.306 -109.438 1.00 31.17 97 PHE A N 1
ATOM 743 C CA . PHE A 1 97 ? 32.913 -17.342 -109.865 1.00 31.17 97 PHE A CA 1
ATOM 744 C C . PHE A 1 97 ? 33.337 -18.789 -110.055 1.00 31.17 97 PHE A C 1
ATOM 746 O O . PHE A 1 97 ? 33.361 -19.611 -109.143 1.00 31.17 97 PHE A O 1
ATOM 753 N N . SER A 1 98 ? 33.570 -19.062 -111.332 1.00 30.95 98 SER A N 1
ATOM 754 C CA . SER A 1 98 ? 34.119 -20.278 -111.885 1.00 30.95 98 SER A CA 1
ATOM 755 C C . SER A 1 98 ? 35.456 -20.600 -111.237 1.00 30.95 98 SER A C 1
ATOM 757 O O . SER A 1 98 ? 36.307 -19.727 -111.064 1.00 30.95 98 SER A O 1
ATOM 759 N N . ASN A 1 99 ? 35.642 -21.892 -110.991 1.00 39.84 99 ASN A N 1
ATOM 760 C CA . ASN A 1 99 ? 36.933 -22.545 -110.904 1.00 39.84 99 ASN A CA 1
ATOM 761 C C . ASN A 1 99 ? 37.931 -21.924 -111.893 1.00 39.84 99 ASN A C 1
ATOM 763 O O . ASN A 1 99 ? 37.736 -21.997 -113.107 1.00 39.84 99 ASN A O 1
ATOM 767 N N . PHE A 1 100 ? 39.020 -21.381 -111.361 1.00 32.81 100 PHE A N 1
ATOM 768 C CA . PHE A 1 100 ? 40.290 -21.307 -112.063 1.00 32.81 100 PHE A CA 1
ATOM 769 C C . PHE A 1 100 ? 41.328 -22.007 -111.196 1.00 32.81 100 PHE A C 1
ATOM 771 O O . PHE A 1 100 ? 41.787 -21.498 -110.177 1.00 32.81 100 PHE A O 1
ATOM 778 N N . TYR A 1 101 ? 41.695 -23.210 -111.625 1.00 42.44 101 TYR A N 1
ATOM 779 C CA . TYR A 1 101 ? 42.980 -23.791 -111.283 1.00 42.44 101 TYR A CA 1
ATOM 780 C C . TYR A 1 101 ? 44.077 -22.796 -111.677 1.00 42.44 101 TYR A C 1
ATOM 782 O O . TYR A 1 101 ? 44.163 -22.451 -112.858 1.00 42.44 101 TYR A O 1
ATOM 790 N N . LYS A 1 102 ? 44.916 -22.378 -110.719 1.00 40.03 102 LYS A N 1
ATOM 791 C CA . LYS A 1 102 ? 46.392 -22.393 -110.814 1.00 40.03 102 LYS A CA 1
ATOM 792 C C . LYS A 1 102 ? 47.055 -21.658 -109.635 1.00 40.03 102 LYS A C 1
ATOM 794 O O . LYS A 1 102 ? 46.690 -20.538 -109.310 1.00 40.03 102 LYS A O 1
ATOM 799 N N . ASN A 1 103 ? 48.106 -22.301 -109.118 1.00 38.94 103 ASN A N 1
ATOM 800 C CA . ASN A 1 103 ? 49.169 -21.828 -108.213 1.00 38.94 103 ASN A CA 1
ATOM 801 C C . ASN A 1 103 ? 48.929 -21.844 -106.687 1.00 38.94 103 ASN A C 1
ATOM 803 O O . ASN A 1 103 ? 48.428 -20.875 -106.123 1.00 38.94 103 ASN A O 1
ATOM 807 N N . PRO A 1 104 ? 49.400 -22.898 -105.985 1.00 47.22 104 PRO A N 1
ATOM 808 C CA . PRO A 1 104 ? 49.258 -23.053 -104.539 1.00 47.22 104 PRO A CA 1
ATOM 809 C C . PRO A 1 104 ? 50.498 -22.621 -103.723 1.00 47.22 104 PRO A C 1
ATOM 811 O O . PRO A 1 104 ? 50.912 -23.363 -102.841 1.00 47.22 104 PRO A O 1
ATOM 814 N N . SER A 1 105 ? 51.137 -21.470 -103.979 1.00 49.75 105 SER A N 1
ATOM 815 C CA . SER A 1 105 ? 52.399 -21.174 -103.255 1.00 49.75 105 SER A CA 1
ATOM 816 C C . SER A 1 105 ? 52.750 -19.715 -102.925 1.00 49.75 105 SER A C 1
ATOM 818 O O . SER A 1 105 ? 53.832 -19.477 -102.395 1.00 49.75 105 SER A O 1
ATOM 820 N N . GLN A 1 106 ? 51.860 -18.731 -103.122 1.00 49.34 106 GLN A N 1
ATOM 821 C CA . GLN A 1 106 ? 52.128 -17.340 -102.684 1.00 49.34 106 GLN A CA 1
ATOM 822 C C . GLN A 1 106 ? 51.001 -16.638 -101.900 1.00 49.34 106 GLN A C 1
ATOM 824 O O . GLN A 1 106 ? 51.293 -15.679 -101.191 1.00 49.34 106 GLN A O 1
ATOM 829 N N . SER A 1 107 ? 49.746 -17.109 -101.928 1.00 51.47 107 SER A N 1
ATOM 830 C CA . SER A 1 107 ? 48.654 -16.476 -101.155 1.00 51.47 107 SER A CA 1
ATOM 831 C C . SER A 1 107 ? 48.549 -16.962 -99.705 1.00 51.47 107 SER A C 1
ATOM 833 O O . SER A 1 107 ? 48.067 -16.225 -98.849 1.00 51.47 107 SER A O 1
ATOM 835 N N . GLN A 1 108 ? 49.048 -18.165 -99.401 1.00 55.62 108 GLN A N 1
ATOM 836 C CA . GLN A 1 108 ? 49.036 -18.722 -98.043 1.00 55.62 108 GLN A CA 1
ATOM 837 C C . GLN A 1 108 ? 49.862 -17.872 -97.071 1.00 55.62 108 GLN A C 1
ATOM 839 O O . GLN A 1 108 ? 49.421 -17.639 -95.955 1.00 55.62 108 GLN A O 1
ATOM 844 N N . ASN A 1 109 ? 50.997 -17.315 -97.507 1.00 60.41 109 ASN A N 1
ATOM 845 C CA . ASN A 1 109 ? 51.828 -16.463 -96.650 1.00 60.41 109 ASN A CA 1
ATOM 846 C C . ASN A 1 109 ? 51.143 -15.137 -96.290 1.00 60.41 109 ASN A C 1
ATOM 848 O O . ASN A 1 109 ? 51.230 -14.705 -95.146 1.00 60.41 109 ASN A O 1
ATOM 852 N N . ALA A 1 110 ? 50.420 -14.513 -97.227 1.00 58.94 110 ALA A N 1
ATOM 853 C CA . ALA A 1 110 ? 49.658 -13.297 -96.943 1.00 58.94 110 ALA A CA 1
ATOM 854 C C . ALA A 1 110 ? 48.456 -13.587 -96.029 1.00 58.94 110 ALA A C 1
ATOM 856 O O . ALA A 1 110 ? 48.210 -12.841 -95.087 1.00 58.94 110 ALA A O 1
ATOM 857 N N . ILE A 1 111 ? 47.743 -14.694 -96.260 1.00 64.25 111 ILE A N 1
ATOM 858 C CA . ILE A 1 111 ? 46.619 -15.121 -95.413 1.00 64.25 111 ILE A CA 1
ATOM 859 C C . ILE A 1 111 ? 47.097 -15.429 -93.986 1.00 64.25 111 ILE A C 1
ATOM 861 O O . ILE A 1 111 ? 46.456 -14.994 -93.032 1.00 64.25 111 ILE A O 1
ATOM 865 N N . ASN A 1 112 ? 48.247 -16.090 -93.833 1.00 70.06 112 ASN A N 1
ATOM 866 C CA . ASN A 1 112 ? 48.839 -16.381 -92.527 1.00 70.06 112 ASN A CA 1
ATOM 867 C C . ASN A 1 112 ? 49.291 -15.101 -91.803 1.00 70.06 112 ASN A C 1
ATOM 869 O O . ASN A 1 112 ? 49.058 -14.977 -90.607 1.00 70.06 112 ASN A O 1
ATOM 873 N N . LEU A 1 113 ? 49.867 -14.123 -92.514 1.00 72.44 113 LEU A N 1
ATOM 874 C CA . LEU A 1 113 ? 50.294 -12.843 -91.929 1.00 72.44 113 LEU A CA 1
ATOM 875 C C . LEU A 1 113 ? 49.103 -11.988 -91.459 1.00 72.44 113 LEU A C 1
ATOM 877 O O . LEU A 1 113 ? 49.152 -11.371 -90.398 1.00 72.44 113 LEU A O 1
ATOM 881 N N . TRP A 1 114 ? 48.010 -11.975 -92.228 1.00 72.25 114 TRP A N 1
ATOM 882 C CA . TRP A 1 114 ? 46.766 -11.302 -91.844 1.00 72.25 114 TRP A CA 1
ATOM 883 C C . TRP A 1 114 ? 46.059 -12.003 -90.682 1.00 72.25 114 TRP A C 1
ATOM 885 O O . TRP A 1 114 ? 45.513 -11.331 -89.809 1.00 72.25 114 TRP A O 1
ATOM 895 N N . GLN A 1 115 ? 46.082 -13.336 -90.642 1.00 75.75 115 GLN A N 1
ATOM 896 C CA . GLN A 1 115 ? 45.569 -14.098 -89.504 1.00 75.75 115 GLN A CA 1
ATOM 897 C C . GLN A 1 115 ? 46.394 -13.854 -88.238 1.00 75.75 115 GLN A C 1
ATOM 899 O O . GLN A 1 115 ? 45.808 -13.693 -87.168 1.00 75.75 115 GLN A O 1
ATOM 904 N N . ASP A 1 116 ? 47.718 -13.755 -88.364 1.00 77.00 116 ASP A N 1
ATOM 905 C CA . ASP A 1 116 ? 48.616 -13.465 -87.249 1.00 77.00 116 ASP A CA 1
ATOM 906 C C . ASP A 1 116 ? 48.364 -12.058 -86.689 1.00 77.00 116 ASP A C 1
ATOM 908 O O . ASP A 1 116 ? 48.005 -11.922 -85.522 1.00 77.00 116 ASP A O 1
ATOM 912 N N . HIS A 1 117 ? 48.361 -11.022 -87.535 1.00 80.62 117 HIS A N 1
ATOM 913 C CA . HIS A 1 117 ? 48.034 -9.654 -87.111 1.00 80.62 117 HIS A CA 1
ATOM 914 C C . HIS A 1 117 ? 46.630 -9.529 -86.505 1.00 80.62 117 HIS A C 1
ATOM 916 O O . HIS A 1 117 ? 46.442 -8.837 -85.501 1.00 80.62 117 HIS A O 1
ATOM 922 N N . PHE A 1 118 ? 45.633 -10.199 -87.089 1.00 84.19 118 PHE A N 1
ATOM 923 C CA . PHE A 1 118 ? 44.278 -10.213 -86.542 1.00 84.19 118 PHE A CA 1
ATOM 924 C C . PHE A 1 118 ? 44.236 -10.895 -85.172 1.00 84.19 118 PHE A C 1
ATOM 926 O O . PHE A 1 118 ? 43.540 -10.425 -84.273 1.00 84.19 118 PHE A O 1
ATOM 933 N N . SER A 1 119 ? 45.007 -11.967 -84.982 1.00 78.44 119 SER A N 1
ATOM 934 C CA . SER A 1 119 ? 45.137 -12.617 -83.682 1.00 78.44 119 SER A CA 1
ATOM 935 C C . SER A 1 119 ? 45.803 -11.693 -82.660 1.00 78.44 119 SER A C 1
ATOM 937 O O . SER A 1 119 ? 45.286 -11.559 -81.554 1.00 78.44 119 SER A O 1
ATOM 939 N N . THR A 1 120 ? 46.855 -10.959 -83.041 1.00 81.62 120 THR A N 1
ATOM 940 C CA . THR A 1 120 ? 47.532 -9.998 -82.160 1.00 81.62 120 THR A CA 1
ATOM 941 C C . THR A 1 120 ? 46.593 -8.877 -81.727 1.00 81.62 120 THR A C 1
ATOM 943 O O . THR A 1 120 ? 46.484 -8.587 -80.539 1.00 81.62 120 THR A O 1
ATOM 946 N N . VAL A 1 121 ? 45.861 -8.279 -82.671 1.00 84.88 121 VAL A N 1
ATOM 947 C CA . VAL A 1 121 ? 44.893 -7.211 -82.376 1.00 84.88 121 VAL A CA 1
ATOM 948 C C . VAL A 1 121 ? 43.749 -7.738 -81.515 1.00 84.88 121 VAL A C 1
ATOM 950 O O . VAL A 1 121 ? 43.356 -7.092 -80.548 1.00 84.88 121 VAL A O 1
ATOM 953 N N . LYS A 1 122 ? 43.244 -8.940 -81.805 1.00 84.81 122 LYS A N 1
ATOM 954 C CA . LYS A 1 122 ? 42.218 -9.587 -80.984 1.00 84.81 122 LYS A CA 1
ATOM 955 C C . LYS A 1 122 ? 42.715 -9.836 -79.560 1.00 84.81 122 LYS A C 1
ATOM 957 O O . LYS A 1 122 ? 41.974 -9.575 -78.620 1.00 84.81 122 LYS A O 1
ATOM 962 N N . HIS A 1 123 ? 43.947 -10.309 -79.389 1.00 83.31 123 HIS A N 1
ATOM 963 C CA . HIS A 1 123 ? 44.542 -10.512 -78.070 1.00 83.31 123 HIS A CA 1
ATOM 964 C C . HIS A 1 123 ? 44.736 -9.198 -77.317 1.00 83.31 123 HIS A C 1
ATOM 966 O O . HIS A 1 123 ? 44.424 -9.154 -76.135 1.00 83.31 123 HIS A O 1
ATOM 972 N N . LEU A 1 124 ? 45.159 -8.130 -77.994 1.00 88.06 124 LEU A N 1
ATOM 973 C CA . LEU A 1 124 ? 45.343 -6.816 -77.379 1.00 88.06 124 LEU A CA 1
ATOM 974 C C . LEU A 1 124 ? 44.009 -6.190 -76.945 1.00 88.06 124 LEU A C 1
ATOM 976 O O . LEU A 1 124 ? 43.904 -5.691 -75.832 1.00 88.06 124 LEU A O 1
ATOM 980 N N . ILE A 1 125 ? 42.962 -6.310 -77.767 1.00 86.75 125 ILE A N 1
ATOM 981 C CA . ILE A 1 125 ? 41.603 -5.871 -77.411 1.00 86.75 125 ILE A CA 1
ATOM 982 C C . ILE A 1 125 ? 41.048 -6.699 -76.246 1.00 86.75 125 ILE A C 1
ATOM 984 O O . ILE A 1 125 ? 40.437 -6.149 -75.334 1.00 86.75 125 ILE A O 1
ATOM 988 N N . ILE A 1 126 ? 41.254 -8.021 -76.253 1.00 88.44 126 ILE A N 1
ATOM 989 C CA . ILE A 1 126 ? 40.845 -8.896 -75.145 1.00 88.44 126 ILE A CA 1
ATOM 990 C C . ILE A 1 126 ? 41.602 -8.533 -73.863 1.00 88.44 126 ILE A C 1
ATOM 992 O O . ILE A 1 126 ? 40.996 -8.522 -72.794 1.00 88.44 126 ILE A O 1
ATOM 996 N N . ASP A 1 127 ? 42.893 -8.220 -73.955 1.00 86.94 127 ASP A N 1
ATOM 997 C CA . ASP A 1 127 ? 43.710 -7.837 -72.807 1.00 86.94 127 ASP A CA 1
ATOM 998 C C . ASP A 1 127 ? 43.273 -6.478 -72.237 1.00 86.94 127 ASP A C 1
ATOM 1000 O O . ASP A 1 127 ? 43.030 -6.367 -71.034 1.00 86.94 127 ASP A O 1
ATOM 1004 N N . GLU A 1 128 ? 43.028 -5.478 -73.087 1.00 88.94 128 GLU A N 1
ATOM 1005 C CA . GLU A 1 128 ? 42.497 -4.169 -72.685 1.00 88.94 128 GLU A CA 1
ATOM 1006 C C . GLU A 1 128 ? 41.092 -4.282 -72.063 1.00 88.94 128 GLU A C 1
ATOM 1008 O O . GLU A 1 128 ? 40.828 -3.738 -70.992 1.00 88.94 128 GLU A O 1
ATOM 1013 N N . LEU A 1 129 ? 40.204 -5.090 -72.648 1.00 83.81 129 LEU A N 1
ATOM 1014 C CA . LEU A 1 129 ? 38.908 -5.412 -72.039 1.00 83.81 129 LEU A CA 1
ATOM 1015 C C . LEU A 1 129 ? 39.071 -6.124 -70.689 1.00 83.81 129 LEU A C 1
ATOM 1017 O O . LEU A 1 129 ? 38.319 -5.847 -69.755 1.00 83.81 129 LEU A O 1
ATOM 1021 N N . SER A 1 130 ? 40.057 -7.016 -70.555 1.00 82.69 130 SER A N 1
ATOM 1022 C CA . SER A 1 130 ? 40.319 -7.727 -69.301 1.00 82.69 130 SER A CA 1
ATOM 1023 C C . SER A 1 130 ? 40.868 -6.804 -68.211 1.00 82.69 130 SER A C 1
ATOM 1025 O O . SER A 1 130 ? 40.510 -6.947 -67.042 1.00 82.69 130 SER A O 1
ATOM 1027 N N . THR A 1 131 ? 41.708 -5.831 -68.573 1.00 83.00 131 THR A N 1
ATOM 1028 C CA . THR A 1 131 ? 42.258 -4.843 -67.636 1.00 83.00 131 THR A CA 1
ATOM 1029 C C . THR A 1 131 ? 41.191 -3.845 -67.198 1.00 83.00 131 THR A C 1
ATOM 1031 O O . THR A 1 131 ? 41.092 -3.564 -66.003 1.00 83.00 131 THR A O 1
ATOM 1034 N N . LEU A 1 132 ? 40.318 -3.398 -68.107 1.00 83.06 132 LEU A N 1
ATOM 1035 C CA . LEU A 1 132 ? 39.146 -2.585 -67.769 1.00 83.06 132 LEU A CA 1
ATOM 1036 C C . LEU A 1 132 ? 38.159 -3.343 -66.871 1.00 83.06 132 LEU A C 1
ATOM 1038 O O . LEU A 1 132 ? 37.659 -2.774 -65.900 1.00 83.06 132 LEU A O 1
ATOM 1042 N N . ALA A 1 133 ? 37.917 -4.631 -67.135 1.00 81.44 133 ALA A N 1
ATOM 1043 C CA . ALA A 1 133 ? 37.063 -5.466 -66.291 1.00 81.44 133 ALA A CA 1
ATOM 1044 C C . ALA A 1 133 ? 37.627 -5.607 -64.867 1.00 81.44 133 ALA A C 1
ATOM 1046 O O . ALA A 1 133 ? 36.899 -5.382 -63.901 1.00 81.44 133 ALA A O 1
ATOM 1047 N N . LYS A 1 134 ? 38.933 -5.883 -64.730 1.00 86.62 134 LYS A N 1
ATOM 1048 C CA . LYS A 1 134 ? 39.623 -5.946 -63.427 1.00 86.62 134 LYS A CA 1
ATOM 1049 C C . LYS A 1 134 ? 39.564 -4.611 -62.682 1.00 86.62 134 LYS A C 1
ATOM 1051 O O . LYS A 1 134 ? 39.316 -4.585 -61.481 1.00 86.62 134 LYS A O 1
ATOM 1056 N N . MET A 1 135 ? 39.760 -3.498 -63.387 1.00 80.44 135 MET A N 1
ATOM 1057 C CA . MET A 1 135 ? 39.686 -2.158 -62.801 1.00 80.44 135 MET A CA 1
ATOM 1058 C C . MET A 1 135 ? 38.269 -1.830 -62.310 1.00 80.44 135 MET A C 1
ATOM 1060 O O . MET A 1 135 ? 38.097 -1.261 -61.233 1.00 80.44 135 MET A O 1
ATOM 1064 N N . ASN A 1 136 ? 37.244 -2.228 -63.067 1.00 82.69 136 ASN A N 1
ATOM 1065 C CA . ASN A 1 136 ? 35.851 -2.041 -62.677 1.00 82.69 136 ASN A CA 1
ATOM 1066 C C . ASN A 1 136 ? 35.463 -2.918 -61.472 1.00 82.69 136 ASN A C 1
ATOM 1068 O O . ASN A 1 136 ? 34.782 -2.449 -60.564 1.00 82.69 136 ASN A O 1
ATOM 1072 N N . GLU A 1 137 ? 35.948 -4.160 -61.415 1.00 83.81 137 GLU A N 1
ATOM 1073 C CA . GLU A 1 137 ? 35.770 -5.054 -60.264 1.00 83.81 137 GLU A CA 1
ATOM 1074 C C . GLU A 1 137 ? 36.447 -4.495 -59.003 1.00 83.81 137 GLU A C 1
ATOM 1076 O O . GLU A 1 137 ? 35.843 -4.464 -57.930 1.00 83.81 137 GLU A O 1
ATOM 1081 N N . GLN A 1 138 ? 37.667 -3.963 -59.132 1.00 82.19 138 GLN A N 1
ATOM 1082 C CA . GLN A 1 138 ? 38.362 -3.292 -58.031 1.00 82.19 138 GLN A CA 1
ATOM 1083 C C . GLN A 1 138 ? 37.610 -2.055 -57.537 1.00 82.19 138 GLN A C 1
ATOM 1085 O O . GLN A 1 138 ? 37.491 -1.856 -56.327 1.00 82.19 138 GLN A O 1
ATOM 1090 N N . LYS A 1 139 ? 37.074 -1.241 -58.452 1.00 85.12 139 LYS A N 1
ATOM 1091 C CA . LYS A 1 139 ? 36.262 -0.075 -58.096 1.00 85.12 139 LYS A CA 1
ATOM 1092 C C . LYS A 1 139 ? 34.996 -0.489 -57.343 1.00 85.12 139 LYS A C 1
ATOM 1094 O O . LYS A 1 139 ? 34.717 0.067 -56.285 1.00 85.12 139 LYS A O 1
ATOM 1099 N N . HIS A 1 140 ? 34.282 -1.497 -57.840 1.00 83.81 140 HIS A N 1
ATOM 1100 C CA . HIS A 1 140 ? 33.081 -2.016 -57.190 1.00 83.81 140 HIS A CA 1
ATOM 1101 C C . HIS A 1 140 ? 33.378 -2.588 -55.796 1.00 83.81 140 HIS A C 1
ATOM 1103 O O . HIS A 1 140 ? 32.660 -2.302 -54.840 1.00 83.81 140 HIS A O 1
ATOM 1109 N N . ASN A 1 141 ? 34.478 -3.329 -55.641 1.00 88.75 141 ASN A N 1
ATOM 1110 C CA . ASN A 1 141 ? 34.909 -3.822 -54.334 1.00 88.75 141 ASN A CA 1
ATOM 1111 C C . ASN A 1 141 ? 35.266 -2.669 -53.375 1.00 88.75 141 ASN A C 1
ATOM 1113 O O . ASN A 1 141 ? 34.906 -2.698 -52.200 1.00 88.75 141 ASN A O 1
ATOM 1117 N N . GLY A 1 142 ? 35.914 -1.613 -53.877 1.00 87.19 142 GLY A N 1
ATOM 1118 C CA . GLY A 1 142 ? 36.168 -0.389 -53.113 1.00 87.19 142 GLY A CA 1
ATOM 1119 C C . GLY A 1 142 ? 34.881 0.293 -52.639 1.00 87.19 142 GLY A C 1
ATOM 1120 O O . GLY A 1 142 ? 34.780 0.676 -51.475 1.00 87.19 142 GLY A O 1
ATOM 1121 N N . GLU A 1 143 ? 33.869 0.390 -53.502 1.00 88.94 143 GLU A N 1
ATOM 1122 C CA . GLU A 1 143 ? 32.551 0.939 -53.156 1.00 88.94 143 GLU A CA 1
ATOM 1123 C C . GLU A 1 143 ? 31.829 0.090 -52.097 1.00 88.94 143 GLU A C 1
ATOM 1125 O O . GLU A 1 143 ? 31.295 0.643 -51.133 1.00 88.94 143 GLU A O 1
ATOM 1130 N N . LEU A 1 144 ? 31.874 -1.243 -52.209 1.00 88.94 144 LEU A N 1
ATOM 1131 C CA . LEU A 1 144 ? 31.317 -2.158 -51.205 1.00 88.94 144 LEU A CA 1
ATOM 1132 C C . LEU A 1 144 ? 32.019 -2.029 -49.850 1.00 88.94 144 LEU A C 1
ATOM 1134 O O . LEU A 1 144 ? 31.361 -2.044 -48.808 1.00 88.94 144 LEU A O 1
ATOM 1138 N N . LEU A 1 145 ? 33.344 -1.862 -49.843 1.00 89.56 145 LEU A N 1
ATOM 1139 C CA . LEU A 1 145 ? 34.110 -1.625 -48.620 1.00 89.56 145 LEU A CA 1
ATOM 1140 C C . LEU A 1 145 ? 33.738 -0.288 -47.976 1.00 89.56 145 LEU A C 1
ATOM 1142 O O . LEU A 1 145 ? 33.544 -0.233 -46.763 1.00 89.56 145 LEU A O 1
ATOM 1146 N N . ILE A 1 146 ? 33.571 0.772 -48.769 1.00 90.62 146 ILE A N 1
ATOM 1147 C CA . ILE A 1 146 ? 33.113 2.076 -48.272 1.00 90.62 146 ILE A CA 1
ATOM 1148 C C . ILE A 1 146 ? 31.703 1.952 -47.687 1.00 90.62 146 ILE A C 1
ATOM 1150 O O . ILE A 1 146 ? 31.464 2.417 -46.574 1.00 90.62 146 ILE A O 1
ATOM 1154 N N . GLN A 1 147 ? 30.790 1.262 -48.375 1.00 91.62 147 GLN A N 1
ATOM 1155 C CA . GLN A 1 147 ? 29.436 1.009 -47.881 1.00 91.62 147 GLN A CA 1
ATOM 1156 C C . GLN A 1 147 ? 29.447 0.194 -46.578 1.00 91.62 147 GLN A C 1
ATOM 1158 O O . GLN A 1 147 ? 28.702 0.502 -45.642 1.00 91.62 147 GLN A O 1
ATOM 1163 N N . GLY A 1 148 ? 30.316 -0.816 -46.488 1.00 92.81 148 GLY A N 1
ATOM 1164 C CA . GLY A 1 148 ? 30.545 -1.605 -45.282 1.00 92.81 148 GLY A CA 1
ATOM 1165 C C . GLY A 1 148 ? 31.046 -0.744 -44.126 1.00 92.81 148 GLY A C 1
ATOM 1166 O O . GLY A 1 148 ? 30.460 -0.771 -43.044 1.00 92.81 148 GLY A O 1
ATOM 1167 N N . CYS A 1 149 ? 32.057 0.090 -44.368 1.00 92.06 149 CYS A N 1
ATOM 1168 C CA . CYS A 1 149 ? 32.583 1.045 -43.395 1.00 92.06 149 CYS A CA 1
ATOM 1169 C C . CYS A 1 149 ? 31.511 2.036 -42.925 1.00 92.06 149 CYS A C 1
ATOM 1171 O O . CYS A 1 149 ? 31.355 2.235 -41.721 1.00 92.06 149 CYS A O 1
ATOM 1173 N N . SER A 1 150 ? 30.715 2.608 -43.832 1.00 91.38 150 SER A N 1
ATOM 1174 C CA . SER A 1 150 ? 29.608 3.502 -43.471 1.00 91.38 150 SER A CA 1
ATOM 1175 C C . SER A 1 150 ? 28.533 2.790 -42.643 1.00 91.38 150 SER A C 1
ATOM 1177 O O . SER A 1 150 ? 28.025 3.352 -41.671 1.00 91.38 150 SER A O 1
ATOM 1179 N N . SER A 1 151 ? 28.203 1.538 -42.975 1.00 95.19 151 SER A N 1
ATOM 1180 C CA . SER A 1 151 ? 27.248 0.734 -42.202 1.00 95.19 151 SER A CA 1
ATOM 1181 C C . SER A 1 151 ? 27.773 0.419 -40.801 1.00 95.19 151 SER A C 1
ATOM 1183 O O . SER A 1 151 ? 27.044 0.567 -39.818 1.00 95.19 151 SER A O 1
ATOM 1185 N N . LEU A 1 152 ? 29.044 0.027 -40.694 1.00 93.94 152 LEU A N 1
ATOM 1186 C CA . LEU A 1 152 ? 29.699 -0.233 -39.415 1.00 93.94 152 LEU A CA 1
ATOM 1187 C C . LEU A 1 152 ? 29.771 1.030 -38.563 1.00 93.94 152 LEU A C 1
ATOM 1189 O O . LEU A 1 152 ? 29.453 0.966 -37.382 1.00 93.94 152 LEU A O 1
ATOM 1193 N N . PHE A 1 153 ? 30.087 2.180 -39.157 1.00 96.00 153 PHE A N 1
ATOM 1194 C CA . PHE A 1 153 ? 30.094 3.456 -38.449 1.00 96.00 153 PHE A CA 1
ATOM 1195 C C . PHE A 1 153 ? 28.701 3.822 -37.923 1.00 96.00 153 PHE A C 1
ATOM 1197 O O . PHE A 1 153 ? 28.558 4.213 -36.769 1.00 96.00 153 PHE A O 1
ATOM 1204 N N . SER A 1 154 ? 27.650 3.607 -38.723 1.00 95.75 154 SER A N 1
ATOM 1205 C CA . SER A 1 154 ? 26.265 3.799 -38.275 1.00 95.75 154 SER A CA 1
ATOM 1206 C C . SER A 1 154 ? 25.894 2.869 -37.115 1.00 95.75 154 SER A C 1
ATOM 1208 O O . SER A 1 154 ? 25.275 3.309 -36.146 1.00 95.75 154 SER A O 1
ATOM 1210 N N . LYS A 1 155 ? 26.286 1.590 -37.176 1.00 95.94 155 LYS A N 1
ATOM 1211 C CA . LYS A 1 155 ? 26.062 0.637 -36.078 1.00 95.94 155 LYS A CA 1
ATOM 1212 C C . LYS A 1 155 ? 26.848 1.022 -34.828 1.00 95.94 155 LYS A C 1
ATOM 1214 O O . LYS A 1 155 ? 26.289 0.972 -33.742 1.00 95.94 155 LYS A O 1
ATOM 1219 N N . MET A 1 156 ? 28.100 1.443 -34.982 1.00 96.25 156 MET A N 1
ATOM 1220 C CA . MET A 1 156 ? 28.944 1.889 -33.876 1.00 96.25 156 MET A CA 1
ATOM 1221 C C . MET A 1 156 ? 28.353 3.126 -33.196 1.00 96.25 156 MET A C 1
ATOM 1223 O O . MET A 1 156 ? 28.280 3.173 -31.973 1.00 96.25 156 MET A O 1
ATOM 1227 N N . ALA A 1 157 ? 27.857 4.089 -33.977 1.00 95.56 157 ALA A N 1
ATOM 1228 C CA . ALA A 1 157 ? 27.179 5.267 -33.449 1.00 95.56 157 ALA A CA 1
ATOM 1229 C C . ALA A 1 157 ? 25.916 4.896 -32.652 1.00 95.56 157 ALA A C 1
ATOM 1231 O O . ALA A 1 157 ? 25.714 5.423 -31.564 1.00 95.56 157 ALA A O 1
ATOM 1232 N N . LYS A 1 158 ? 25.106 3.949 -33.150 1.00 96.81 158 LYS A N 1
ATOM 1233 C CA . LYS A 1 158 ? 23.933 3.435 -32.420 1.00 96.81 158 LYS A CA 1
ATOM 1234 C C . LYS A 1 158 ? 24.317 2.728 -31.124 1.00 96.81 158 LYS A C 1
ATOM 1236 O O . LYS A 1 158 ? 23.708 2.992 -30.103 1.00 96.81 158 LYS A O 1
ATOM 1241 N N . ILE A 1 159 ? 25.341 1.875 -31.156 1.00 96.81 159 ILE A N 1
ATOM 1242 C CA . ILE A 1 159 ? 25.836 1.183 -29.958 1.00 96.81 159 ILE A CA 1
ATOM 1243 C C . ILE A 1 159 ? 26.318 2.193 -28.915 1.00 96.81 159 ILE A C 1
ATOM 1245 O O . ILE A 1 159 ? 26.037 2.029 -27.734 1.00 96.81 159 ILE A O 1
ATOM 1249 N N . ASN A 1 160 ? 27.012 3.247 -29.341 1.00 96.69 160 ASN A N 1
ATOM 1250 C CA . ASN A 1 160 ? 27.479 4.291 -28.438 1.00 96.69 160 ASN A CA 1
ATOM 1251 C C . ASN A 1 160 ? 26.316 5.086 -27.816 1.00 96.69 160 ASN A C 1
ATOM 1253 O O . ASN A 1 160 ? 26.349 5.388 -26.628 1.00 96.69 160 ASN A O 1
ATOM 1257 N N . ASP A 1 161 ? 25.277 5.396 -28.596 1.00 96.81 161 ASP A N 1
ATOM 1258 C CA . ASP A 1 161 ? 24.053 6.031 -28.086 1.00 96.81 161 ASP A CA 1
ATOM 1259 C C . ASP A 1 161 ? 23.307 5.119 -27.097 1.00 96.81 161 ASP A C 1
ATOM 1261 O O . ASP A 1 161 ? 22.953 5.535 -25.992 1.00 96.81 161 ASP A O 1
ATOM 1265 N N . ASP A 1 162 ? 23.157 3.839 -27.445 1.00 96.62 162 ASP A N 1
ATOM 1266 C CA . ASP A 1 162 ? 22.553 2.831 -26.575 1.00 96.62 162 ASP A CA 1
ATOM 1267 C C . ASP A 1 162 ? 23.349 2.661 -25.272 1.00 96.62 162 ASP A C 1
ATOM 1269 O O . ASP A 1 162 ? 22.747 2.499 -24.210 1.00 96.62 162 ASP A O 1
ATOM 1273 N N . GLN A 1 163 ? 24.682 2.749 -25.321 1.00 96.31 163 GLN A N 1
ATOM 1274 C CA . GLN A 1 163 ? 25.544 2.697 -24.140 1.00 96.31 163 GLN A CA 1
ATOM 1275 C C . GLN A 1 163 ? 25.291 3.888 -23.206 1.00 96.31 163 GLN A C 1
ATOM 1277 O O . GLN A 1 163 ? 25.018 3.682 -22.026 1.00 96.31 163 GLN A O 1
ATOM 1282 N N . ILE A 1 164 ? 25.282 5.116 -23.735 1.00 96.44 164 ILE A N 1
ATOM 1283 C CA . ILE A 1 164 ? 24.980 6.327 -22.950 1.00 96.44 164 ILE A CA 1
ATOM 1284 C C . ILE A 1 164 ? 23.582 6.227 -22.325 1.00 96.44 164 ILE A C 1
ATOM 1286 O O . ILE A 1 164 ? 23.364 6.574 -21.162 1.00 96.44 164 ILE A O 1
ATOM 1290 N N . ARG A 1 165 ? 22.614 5.721 -23.091 1.00 96.94 165 ARG A N 1
ATOM 1291 C CA . ARG A 1 165 ? 21.238 5.553 -22.631 1.00 96.94 165 ARG A CA 1
ATOM 1292 C C . ARG A 1 165 ? 21.113 4.483 -21.544 1.00 96.94 165 ARG A C 1
ATOM 1294 O O . ARG A 1 165 ? 20.339 4.661 -20.602 1.00 96.94 165 ARG A O 1
ATOM 1301 N N . LEU A 1 166 ? 21.848 3.381 -21.668 1.00 96.56 166 LEU A N 1
ATOM 1302 C CA . LEU A 1 166 ? 21.918 2.335 -20.650 1.00 96.56 166 LEU A CA 1
ATOM 1303 C C . LEU A 1 166 ? 22.523 2.869 -19.356 1.00 96.56 166 LEU A C 1
ATOM 1305 O O . LEU A 1 166 ? 21.944 2.632 -18.298 1.00 96.56 166 LEU A O 1
ATOM 1309 N N . ASP A 1 167 ? 23.605 3.641 -19.436 1.00 97.19 167 ASP A N 1
ATOM 1310 C CA . ASP A 1 167 ? 24.231 4.262 -18.266 1.00 97.19 167 ASP A CA 1
ATOM 1311 C C . ASP A 1 167 ? 23.246 5.191 -17.539 1.00 97.19 167 ASP A C 1
ATOM 1313 O O . ASP A 1 167 ? 23.068 5.086 -16.323 1.00 97.19 167 ASP A O 1
ATOM 1317 N N . TYR A 1 168 ? 22.491 6.001 -18.287 1.00 97.06 168 TYR A N 1
ATOM 1318 C CA . TYR A 1 168 ? 21.413 6.825 -17.733 1.00 97.06 168 TYR A CA 1
ATOM 1319 C C . TYR A 1 168 ? 20.317 5.995 -17.037 1.00 97.06 168 TYR A C 1
ATOM 1321 O O . TYR A 1 168 ? 19.811 6.368 -15.973 1.00 97.06 168 TYR A O 1
ATOM 1329 N N . TYR A 1 169 ? 19.917 4.857 -17.613 1.00 97.44 169 TYR A N 1
ATOM 1330 C CA . TYR A 1 169 ? 18.936 3.979 -16.972 1.00 97.44 169 TYR A CA 1
ATOM 1331 C C . TYR A 1 169 ? 19.490 3.302 -15.719 1.00 97.44 169 TYR A C 1
ATOM 1333 O O . TYR A 1 169 ? 18.768 3.205 -14.725 1.00 97.44 169 TYR A O 1
ATOM 1341 N N . LEU A 1 170 ? 20.751 2.876 -15.735 1.00 97.31 170 LEU A N 1
ATOM 1342 C CA . LEU A 1 170 ? 21.413 2.296 -14.570 1.00 97.31 170 LEU A CA 1
ATOM 1343 C C . LEU A 1 170 ? 21.505 3.309 -13.428 1.00 97.31 170 LEU A C 1
ATOM 1345 O O . LEU A 1 170 ? 21.158 2.973 -12.293 1.00 97.31 170 LEU A O 1
ATOM 1349 N N . GLU A 1 171 ? 21.881 4.554 -13.714 1.00 97.50 171 GLU A N 1
ATOM 1350 C CA . GLU A 1 171 ? 21.928 5.621 -12.714 1.00 97.50 171 GLU A CA 1
ATOM 1351 C C . GLU A 1 171 ? 20.543 5.873 -12.101 1.00 97.50 171 GLU A C 1
ATOM 1353 O O . GLU A 1 171 ? 20.375 5.820 -10.880 1.00 97.50 171 GLU A O 1
ATOM 1358 N N . ASN A 1 172 ? 19.511 6.031 -12.934 1.00 97.75 172 ASN A N 1
ATOM 1359 C CA . ASN A 1 172 ? 18.140 6.228 -12.461 1.00 97.75 172 ASN A CA 1
ATOM 1360 C C . ASN A 1 172 ? 17.622 5.067 -11.609 1.00 97.75 172 ASN A C 1
ATOM 1362 O O . ASN A 1 172 ? 16.979 5.283 -10.579 1.00 97.75 172 ASN A O 1
ATOM 1366 N N . ILE A 1 173 ? 17.886 3.827 -12.028 1.00 96.38 173 ILE A N 1
ATOM 1367 C CA . ILE A 1 173 ? 17.506 2.634 -11.267 1.00 96.38 173 ILE A CA 1
ATOM 1368 C C . ILE A 1 173 ? 18.242 2.614 -9.928 1.00 96.38 173 ILE A C 1
ATOM 1370 O O . ILE A 1 173 ? 17.635 2.259 -8.918 1.00 96.38 173 ILE A O 1
ATOM 1374 N N . THR A 1 174 ? 19.508 3.024 -9.886 1.00 97.19 174 THR A N 1
ATOM 1375 C CA . THR A 1 174 ? 20.300 3.081 -8.650 1.00 97.19 174 THR A CA 1
ATOM 1376 C C . THR A 1 174 ? 19.730 4.122 -7.688 1.00 97.19 174 THR A C 1
ATOM 1378 O O . THR A 1 174 ? 19.427 3.792 -6.541 1.00 97.19 174 THR A O 1
ATOM 1381 N N . ILE A 1 175 ? 19.453 5.335 -8.176 1.00 97.25 175 ILE A N 1
ATOM 1382 C CA . ILE A 1 175 ? 18.825 6.413 -7.396 1.00 97.25 175 ILE A CA 1
ATOM 1383 C C . ILE A 1 175 ? 17.455 5.978 -6.861 1.00 97.25 175 ILE A C 1
ATOM 1385 O O . ILE A 1 175 ? 17.142 6.179 -5.686 1.00 97.25 175 ILE A O 1
ATOM 1389 N N . ASN A 1 176 ? 16.620 5.370 -7.704 1.00 97.25 176 ASN A N 1
ATOM 1390 C CA . ASN A 1 176 ? 15.295 4.909 -7.293 1.00 97.25 176 ASN A CA 1
ATOM 1391 C C . ASN A 1 176 ? 15.375 3.752 -6.294 1.00 97.25 176 ASN A C 1
ATOM 1393 O O . ASN A 1 176 ? 14.590 3.721 -5.348 1.00 97.25 176 ASN A O 1
ATOM 1397 N N . ASN A 1 177 ? 16.340 2.843 -6.443 1.00 96.38 177 ASN A N 1
ATOM 1398 C CA . ASN A 1 177 ? 16.590 1.795 -5.457 1.00 96.38 177 ASN A CA 1
ATOM 1399 C C . ASN A 1 177 ? 17.029 2.370 -4.110 1.00 96.38 177 ASN A C 1
ATOM 1401 O O . ASN A 1 177 ? 16.575 1.888 -3.075 1.00 96.38 177 ASN A O 1
ATOM 1405 N N . GLU A 1 178 ? 17.875 3.402 -4.089 1.00 97.00 178 GLU A N 1
ATOM 1406 C CA . GLU A 1 178 ? 18.233 4.077 -2.839 1.00 97.00 178 GLU A CA 1
ATOM 1407 C C . GLU A 1 178 ? 17.030 4.752 -2.184 1.00 97.00 178 GLU A C 1
ATOM 1409 O O . GLU A 1 178 ? 16.813 4.581 -0.984 1.00 97.00 178 GLU A O 1
ATOM 1414 N N . LYS A 1 179 ? 16.217 5.479 -2.962 1.00 96.31 179 LYS A N 1
ATOM 1415 C CA . LYS A 1 179 ? 14.969 6.078 -2.468 1.00 96.31 179 LYS A CA 1
ATOM 1416 C C . LYS A 1 179 ? 14.050 5.009 -1.888 1.00 96.31 179 LYS A C 1
ATOM 1418 O O . LYS A 1 179 ? 13.568 5.171 -0.772 1.00 96.31 179 LYS A O 1
ATOM 1423 N N . LEU A 1 180 ? 13.870 3.895 -2.596 1.00 95.69 180 LEU A N 1
ATOM 1424 C CA . LEU A 1 180 ? 13.037 2.794 -2.131 1.00 95.69 180 LEU A CA 1
ATOM 1425 C C . LEU A 1 180 ? 13.590 2.191 -0.834 1.00 95.69 180 LEU A C 1
ATOM 1427 O O . LEU A 1 180 ? 12.843 2.036 0.125 1.00 95.69 180 LEU A O 1
ATOM 1431 N N . LYS A 1 181 ? 14.901 1.938 -0.746 1.00 96.12 181 LYS A N 1
ATOM 1432 C CA . LYS A 1 181 ? 15.546 1.456 0.487 1.00 96.12 181 LYS A CA 1
ATOM 1433 C C . LYS A 1 181 ? 15.359 2.414 1.665 1.00 96.12 181 LYS A C 1
ATOM 1435 O O . LYS A 1 181 ? 15.109 1.940 2.774 1.00 96.12 181 LYS A O 1
ATOM 1440 N N . ARG A 1 182 ? 15.445 3.731 1.438 1.00 94.38 182 ARG A N 1
ATOM 1441 C CA . ARG A 1 182 ? 15.145 4.747 2.464 1.00 94.38 182 ARG A CA 1
ATOM 1442 C C . ARG A 1 182 ? 13.687 4.647 2.898 1.00 94.38 182 ARG A C 1
ATOM 1444 O O . ARG A 1 182 ? 13.446 4.359 4.060 1.00 94.38 182 ARG A O 1
ATOM 1451 N N . THR A 1 183 ? 12.739 4.701 1.959 1.00 92.81 183 THR A N 1
ATOM 1452 C CA . THR A 1 183 ? 11.305 4.603 2.288 1.00 92.81 183 THR A CA 1
ATOM 1453 C C . THR A 1 183 ? 10.949 3.304 3.009 1.00 92.81 183 THR A C 1
ATOM 1455 O O . THR A 1 183 ? 10.171 3.329 3.950 1.00 92.81 183 THR A O 1
ATOM 1458 N N . VAL A 1 184 ? 11.545 2.169 2.633 1.00 92.12 184 VAL A N 1
ATOM 1459 C CA . VAL A 1 184 ? 11.345 0.884 3.318 1.00 92.12 184 VAL A CA 1
ATOM 1460 C C . VAL A 1 184 ? 11.920 0.916 4.733 1.00 92.12 184 VAL A C 1
ATOM 1462 O O . VAL A 1 184 ? 11.316 0.353 5.642 1.00 92.12 184 VAL A O 1
ATOM 1465 N N . SER A 1 185 ? 13.066 1.568 4.937 1.00 91.44 185 SER A N 1
ATOM 1466 C CA . SER A 1 185 ? 13.651 1.740 6.271 1.00 91.44 185 SER A CA 1
ATOM 1467 C C . SER A 1 185 ? 12.779 2.640 7.142 1.00 91.44 185 SER A C 1
ATOM 1469 O O . SER A 1 185 ? 12.481 2.264 8.272 1.00 91.44 185 SER A O 1
ATOM 1471 N N . ASP A 1 186 ? 12.297 3.757 6.596 1.00 89.38 186 ASP A N 1
ATOM 1472 C CA . ASP A 1 186 ? 11.378 4.672 7.275 1.00 89.38 186 ASP A CA 1
ATOM 1473 C C . ASP A 1 186 ? 10.097 3.931 7.667 1.00 89.38 186 ASP A C 1
ATOM 1475 O O . ASP A 1 186 ? 9.723 3.891 8.835 1.00 89.38 186 ASP A O 1
ATOM 1479 N N . ILE A 1 187 ? 9.482 3.229 6.710 1.00 85.06 187 ILE A N 1
ATOM 1480 C CA . ILE A 1 187 ? 8.326 2.351 6.922 1.00 85.06 187 ILE A CA 1
ATOM 1481 C C . ILE A 1 187 ? 8.616 1.344 8.036 1.00 85.06 187 ILE A C 1
ATOM 1483 O O . ILE A 1 187 ? 7.817 1.200 8.953 1.00 85.06 187 ILE A O 1
ATOM 1487 N N . LYS A 1 188 ? 9.764 0.664 8.018 1.00 85.44 188 LYS A N 1
ATOM 1488 C CA . LYS A 1 188 ? 10.121 -0.314 9.053 1.00 85.44 188 LYS A CA 1
ATOM 1489 C C . LYS A 1 188 ? 10.242 0.322 10.440 1.00 85.44 188 LYS A C 1
ATOM 1491 O O . LYS A 1 188 ? 9.855 -0.316 11.414 1.00 85.44 188 LYS A O 1
ATOM 1496 N N . ILE A 1 189 ? 10.737 1.553 10.535 1.00 83.75 189 ILE A N 1
ATOM 1497 C CA . ILE A 1 189 ? 10.781 2.316 11.789 1.00 83.75 189 ILE A CA 1
ATOM 1498 C C . ILE A 1 189 ? 9.353 2.652 12.251 1.00 83.75 189 ILE A C 1
ATOM 1500 O O . ILE A 1 189 ? 9.017 2.401 13.407 1.00 83.75 189 ILE A O 1
ATOM 1504 N N . TYR A 1 190 ? 8.484 3.117 11.346 1.00 73.19 190 TYR A N 1
ATOM 1505 C CA . TYR A 1 190 ? 7.074 3.404 11.648 1.00 73.19 190 TYR A CA 1
ATOM 1506 C C . TYR A 1 190 ? 6.274 2.153 12.055 1.00 73.19 190 TYR A C 1
ATOM 1508 O O . TYR A 1 190 ? 5.458 2.216 12.967 1.00 73.19 190 TYR A O 1
ATOM 1516 N N . PHE A 1 191 ? 6.512 1.003 11.419 1.00 67.19 191 PHE A N 1
ATOM 1517 C CA . PHE A 1 191 ? 5.851 -0.263 11.760 1.00 67.19 191 PHE A CA 1
ATOM 1518 C C . PHE A 1 191 ? 6.453 -0.948 12.994 1.00 67.19 191 PHE A C 1
ATOM 1520 O O . PHE A 1 191 ? 5.747 -1.698 13.664 1.00 67.19 191 PHE A O 1
ATOM 1527 N N . GLY A 1 192 ? 7.733 -0.711 13.306 1.00 66.88 192 GLY A N 1
ATOM 1528 C CA . GLY A 1 192 ? 8.366 -1.201 14.534 1.00 66.88 192 GLY A CA 1
ATOM 1529 C C . GLY A 1 192 ? 7.733 -0.602 15.791 1.00 66.88 192 GLY A C 1
ATOM 1530 O O . GLY A 1 192 ? 7.576 -1.298 16.787 1.00 66.88 192 GLY A O 1
ATOM 1531 N N . ASN A 1 193 ? 7.278 0.648 15.687 1.00 66.06 193 ASN A N 1
ATOM 1532 C CA . ASN A 1 193 ? 6.490 1.346 16.697 1.00 66.06 193 ASN A CA 1
ATOM 1533 C C . ASN A 1 193 ? 5.025 1.446 16.261 1.00 66.06 193 ASN A C 1
ATOM 1535 O O . ASN A 1 193 ? 4.468 2.539 16.305 1.00 66.06 193 ASN A O 1
ATOM 1539 N N . ARG A 1 194 ? 4.415 0.358 15.759 1.00 60.97 194 ARG A N 1
ATOM 1540 C CA . ARG A 1 194 ? 3.012 0.389 15.319 1.00 60.97 194 ARG A CA 1
ATOM 1541 C C . ARG A 1 194 ? 2.145 0.879 16.488 1.00 60.97 194 ARG A C 1
ATOM 1543 O O . ARG A 1 194 ? 1.969 0.104 17.429 1.00 60.97 194 ARG A O 1
ATOM 1550 N N . PRO A 1 195 ? 1.583 2.100 16.428 1.00 61.84 195 PRO A N 1
ATOM 1551 C CA . PRO A 1 195 ? 0.605 2.518 17.413 1.00 61.84 195 PRO A CA 1
ATOM 1552 C C . PRO A 1 195 ? -0.581 1.573 17.265 1.00 61.84 195 PRO A C 1
ATOM 1554 O O . PRO A 1 195 ? -0.930 1.164 16.145 1.00 61.84 195 PRO A O 1
ATOM 1557 N N . GLU A 1 196 ? -1.192 1.173 18.371 1.00 67.12 196 GLU A N 1
ATOM 1558 C CA . GLU A 1 196 ? -2.456 0.456 18.280 1.00 67.12 196 GLU A CA 1
ATOM 1559 C C . GLU A 1 196 ? -3.453 1.302 17.466 1.00 67.12 196 GLU A C 1
ATOM 1561 O O . GLU A 1 196 ? -3.372 2.531 17.432 1.00 67.12 196 GLU A O 1
ATOM 1566 N N . LEU A 1 197 ? -4.392 0.665 16.756 1.00 65.19 197 LEU A N 1
ATOM 1567 C CA . LEU A 1 197 ? -5.373 1.398 15.937 1.00 65.19 197 LEU A CA 1
ATOM 1568 C C . LEU A 1 197 ? -6.151 2.439 16.775 1.00 65.19 197 LEU A C 1
ATOM 1570 O O . LEU A 1 197 ? -6.560 3.469 16.248 1.00 65.19 197 LEU A O 1
ATOM 1574 N N . SER A 1 198 ? -6.288 2.172 18.076 1.00 63.91 198 SER A N 1
ATOM 1575 C CA . SER A 1 198 ? -6.826 3.051 19.119 1.00 63.91 198 SER A CA 1
ATOM 1576 C C . SER A 1 198 ? -6.016 4.333 19.343 1.00 63.91 198 SER A C 1
ATOM 1578 O O . SER A 1 198 ? -6.600 5.362 19.654 1.00 63.91 198 SER A O 1
ATOM 1580 N N . GLU A 1 199 ? -4.696 4.303 19.166 1.00 70.94 199 GLU A N 1
ATOM 1581 C CA . GLU A 1 199 ? -3.803 5.455 19.350 1.00 70.94 199 GLU A CA 1
ATOM 1582 C C . GLU A 1 199 ? -3.669 6.290 18.067 1.00 70.94 199 GLU A C 1
ATOM 1584 O O . GLU A 1 199 ? -3.370 7.479 18.109 1.00 70.94 199 GLU A O 1
ATOM 1589 N N . SER A 1 200 ? -3.945 5.689 16.905 1.00 66.88 200 SER A N 1
ATOM 1590 C CA . SER A 1 200 ? -3.909 6.397 15.621 1.00 66.88 200 SER A CA 1
ATOM 1591 C C . SER A 1 200 ? -5.116 7.311 15.390 1.00 66.88 200 SER 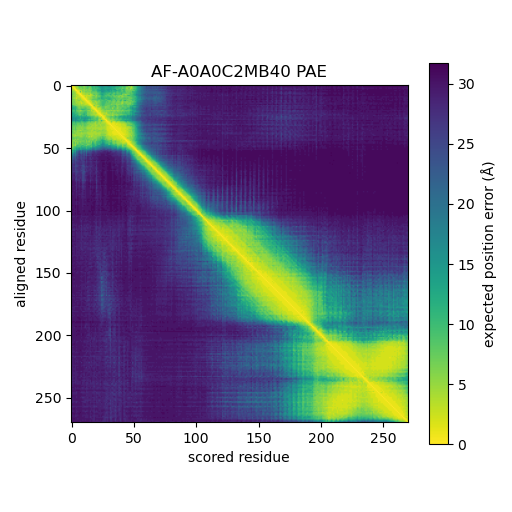A C 1
ATOM 1593 O O . SER A 1 200 ? -5.045 8.185 14.524 1.00 66.88 200 SER A O 1
ATOM 1595 N N . VAL A 1 201 ? -6.230 7.090 16.093 1.00 71.94 201 VAL A N 1
ATOM 1596 C CA . VAL A 1 201 ? -7.469 7.858 15.922 1.00 71.94 201 VAL A CA 1
ATOM 1597 C C . VAL A 1 201 ? -7.862 8.454 17.265 1.00 71.94 201 VAL A C 1
ATOM 1599 O O . VAL A 1 201 ? -8.624 7.869 18.028 1.00 71.94 201 VAL A O 1
ATOM 1602 N N . ILE A 1 202 ? -7.304 9.629 17.546 1.00 77.00 202 ILE A N 1
ATOM 1603 C CA . ILE A 1 202 ? -7.576 10.379 18.770 1.00 77.00 202 ILE A CA 1
ATOM 1604 C C . ILE A 1 202 ? -8.648 11.437 18.463 1.00 77.00 202 ILE A C 1
ATOM 1606 O O . ILE A 1 202 ? -8.570 12.101 17.423 1.00 77.00 202 ILE A O 1
ATOM 1610 N N . PRO A 1 203 ? -9.660 11.604 19.327 1.00 80.94 203 PRO A N 1
ATOM 1611 C CA . PRO A 1 203 ? -10.596 12.717 19.230 1.00 80.94 203 PRO A CA 1
ATOM 1612 C C . PRO A 1 203 ? -9.879 14.074 19.319 1.00 80.94 203 PRO A C 1
ATOM 1614 O O . PRO A 1 203 ? -8.855 14.218 19.981 1.00 80.94 203 PRO A O 1
ATOM 1617 N N . LEU A 1 204 ? -10.422 15.086 18.636 1.00 79.19 204 LEU A N 1
ATOM 1618 C CA . LEU A 1 204 ? -9.775 16.396 18.483 1.00 79.19 204 LEU A CA 1
ATOM 1619 C C . LEU A 1 204 ? -9.652 17.163 19.813 1.00 79.19 204 LEU A C 1
ATOM 1621 O O . LEU A 1 204 ? -8.742 17.977 19.971 1.00 79.19 204 LEU A O 1
ATOM 1625 N N . THR A 1 205 ? -10.554 16.911 20.767 1.00 85.50 205 THR A N 1
ATOM 1626 C CA . THR A 1 205 ? -10.561 17.547 22.088 1.00 85.50 205 THR A CA 1
ATOM 1627 C C . THR A 1 205 ? -10.688 16.520 23.216 1.00 85.50 205 THR A C 1
ATOM 1629 O O . THR A 1 205 ? -11.285 15.458 23.045 1.00 85.50 205 THR A O 1
ATOM 1632 N N . SER A 1 206 ? -10.180 16.861 24.409 1.00 86.94 206 SER A N 1
ATOM 1633 C CA . SER A 1 206 ? -10.343 16.033 25.620 1.00 86.94 206 SER A CA 1
ATOM 1634 C C . SER A 1 206 ? -11.817 15.817 25.992 1.00 86.94 206 SER A C 1
ATOM 1636 O O . SER A 1 206 ? -12.146 14.808 26.606 1.00 86.94 206 SER A O 1
ATOM 1638 N N . LEU A 1 207 ? -12.710 16.742 25.616 1.00 88.44 207 LEU A N 1
ATOM 1639 C CA . LEU A 1 207 ? -14.149 16.610 25.850 1.00 88.44 207 LEU A CA 1
ATOM 1640 C C . LEU A 1 207 ? -14.779 15.563 24.921 1.00 88.44 207 LEU A C 1
ATOM 1642 O O . LEU A 1 207 ? -15.608 14.768 25.362 1.00 88.44 207 LEU A O 1
ATOM 1646 N N . ASP A 1 208 ? -14.364 15.535 23.654 1.00 88.56 208 ASP A N 1
ATOM 1647 C CA . ASP A 1 208 ? -14.794 14.517 22.692 1.00 88.56 208 ASP A CA 1
ATOM 1648 C C . ASP A 1 208 ? -14.259 13.128 23.073 1.00 88.56 208 ASP A C 1
ATOM 1650 O O . ASP A 1 208 ? -14.928 12.121 22.845 1.00 88.56 208 ASP A O 1
ATOM 1654 N N . GLU A 1 209 ? -13.078 13.065 23.701 1.00 89.88 209 GLU A N 1
ATOM 1655 C CA . GLU A 1 209 ? -12.535 11.835 24.284 1.00 89.88 209 GLU A CA 1
ATOM 1656 C C . GLU A 1 209 ? -13.431 11.285 25.391 1.00 89.88 209 GLU A C 1
ATOM 1658 O O . GLU A 1 209 ? -13.787 10.103 25.378 1.00 89.88 209 GLU A O 1
ATOM 1663 N N . ASP A 1 210 ? -13.837 12.145 26.322 1.00 89.75 210 ASP A N 1
ATOM 1664 C CA . ASP A 1 210 ? -14.730 11.767 27.412 1.00 89.75 210 ASP A CA 1
ATOM 1665 C C . ASP A 1 210 ? -16.124 11.388 26.897 1.00 89.75 210 ASP A C 1
ATOM 1667 O O . ASP A 1 210 ? -16.720 10.427 27.389 1.00 89.75 210 ASP A O 1
ATOM 1671 N N . LEU A 1 211 ? -16.623 12.065 25.857 1.00 91.69 211 LEU A N 1
ATOM 1672 C CA . LEU A 1 211 ? -17.869 11.699 25.182 1.00 91.69 211 LEU A CA 1
ATOM 1673 C C . LEU A 1 211 ? -17.772 10.321 24.513 1.00 91.69 211 LEU A C 1
ATOM 1675 O O . LEU A 1 211 ? -18.660 9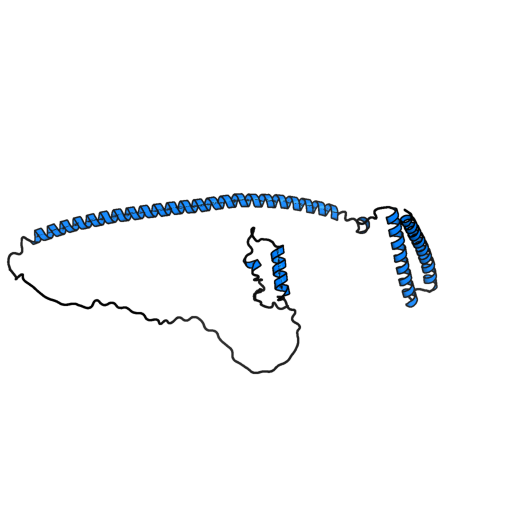.486 24.694 1.00 91.69 211 LEU A O 1
ATOM 1679 N N . LEU A 1 212 ? -16.696 10.057 23.770 1.00 91.31 212 LEU A N 1
ATOM 1680 C CA . LEU A 1 212 ? -16.473 8.780 23.090 1.00 91.31 212 LEU A CA 1
ATOM 1681 C C . LEU A 1 212 ? -16.328 7.627 24.094 1.00 91.31 212 LEU A C 1
ATOM 1683 O O . LEU A 1 212 ? -16.926 6.561 23.919 1.00 91.31 212 LEU A O 1
ATOM 1687 N N . LYS A 1 213 ? -15.584 7.840 25.185 1.00 91.12 213 LYS A N 1
ATOM 1688 C CA . LYS A 1 213 ? -15.492 6.887 26.301 1.00 91.12 213 LYS A CA 1
ATOM 1689 C C . LYS A 1 213 ? -16.858 6.647 26.945 1.00 91.12 213 LYS A C 1
ATOM 1691 O O . LYS A 1 213 ? -17.220 5.501 27.192 1.00 91.12 213 LYS A O 1
ATOM 1696 N N . ALA A 1 214 ? -17.644 7.692 27.188 1.00 93.31 214 ALA A N 1
ATOM 1697 C CA . ALA A 1 214 ? -18.969 7.551 27.785 1.00 93.31 214 ALA A CA 1
ATOM 1698 C C . ALA A 1 214 ? -19.934 6.758 26.890 1.00 93.31 214 ALA A C 1
ATOM 1700 O O . ALA A 1 214 ? -20.619 5.863 27.385 1.00 93.31 214 ALA A O 1
ATOM 1701 N N . LEU A 1 215 ? -19.950 7.044 25.583 1.00 93.56 215 LEU A N 1
ATOM 1702 C CA . LEU A 1 215 ? -20.784 6.342 24.603 1.00 93.56 215 LEU A CA 1
ATOM 1703 C C . LEU A 1 215 ? -20.368 4.879 24.436 1.00 93.56 215 LEU A C 1
ATOM 1705 O O . LEU A 1 215 ? -21.216 3.995 24.484 1.00 93.56 215 LEU A O 1
ATOM 1709 N N . SER A 1 216 ? -19.066 4.607 24.306 1.00 93.38 216 SER A N 1
ATOM 1710 C CA . SER A 1 216 ? -18.571 3.227 24.216 1.00 93.38 216 SER A CA 1
ATOM 1711 C C . SER A 1 216 ? -18.893 2.411 25.469 1.00 93.38 216 SER A C 1
ATOM 1713 O O . SER A 1 216 ? -19.244 1.240 25.358 1.00 93.38 216 SER A O 1
ATOM 1715 N N . ILE A 1 217 ? -18.840 3.017 26.661 1.00 93.69 217 ILE A N 1
ATOM 1716 C CA . ILE A 1 217 ? -19.234 2.346 27.905 1.00 93.69 217 ILE A CA 1
ATOM 1717 C C . ILE A 1 217 ? -20.748 2.097 27.962 1.00 93.69 217 ILE A C 1
ATOM 1719 O O . ILE A 1 217 ? -21.140 1.049 28.472 1.00 93.69 217 ILE A O 1
ATOM 1723 N N . ASP A 1 218 ? -21.591 3.022 27.491 1.00 95.12 218 ASP A N 1
ATOM 1724 C CA . ASP A 1 218 ? -23.055 2.838 27.449 1.00 95.12 218 ASP A CA 1
ATOM 1725 C C . ASP A 1 218 ? -23.427 1.656 26.541 1.00 95.12 218 ASP A C 1
ATOM 1727 O O . ASP A 1 218 ? -24.077 0.715 26.997 1.00 95.12 218 ASP A O 1
ATOM 1731 N N . GLU A 1 219 ? -22.906 1.638 25.310 1.00 94.69 219 GLU A N 1
ATOM 1732 C CA . GLU A 1 219 ? -23.142 0.552 24.349 1.00 94.69 219 GLU A CA 1
ATOM 1733 C C . GLU A 1 219 ? -22.578 -0.789 24.843 1.00 94.69 219 GLU A C 1
ATOM 1735 O O . GLU A 1 219 ? -23.288 -1.792 24.870 1.00 94.69 219 GLU A O 1
ATOM 1740 N N . ALA A 1 220 ? -21.343 -0.814 25.356 1.00 95.81 220 ALA A N 1
ATOM 1741 C CA . ALA A 1 220 ? -20.772 -2.043 25.907 1.00 95.81 220 ALA A CA 1
ATOM 1742 C C . ALA A 1 220 ? -21.565 -2.559 27.120 1.00 95.81 220 ALA A C 1
ATOM 1744 O O . ALA A 1 220 ? -21.711 -3.765 27.303 1.00 95.81 220 ALA A O 1
ATOM 1745 N N . SER A 1 221 ? -22.100 -1.665 27.959 1.00 95.00 221 SER A N 1
ATOM 1746 C CA . SER A 1 221 ? -22.948 -2.063 29.091 1.00 95.00 221 SER A CA 1
ATOM 1747 C C . SER A 1 221 ? -24.262 -2.678 28.606 1.00 95.00 221 SER A C 1
ATOM 1749 O O . SER A 1 221 ? -24.706 -3.678 29.169 1.00 95.00 221 SER A O 1
ATOM 1751 N N . GLN A 1 222 ? -24.855 -2.126 27.544 1.00 95.38 222 GLN A N 1
ATOM 1752 C CA . GLN A 1 222 ? -26.066 -2.659 26.923 1.00 95.38 222 GLN A CA 1
ATOM 1753 C C . GLN A 1 222 ? -25.845 -4.067 26.352 1.00 95.38 222 GLN A C 1
ATOM 1755 O O . GLN A 1 222 ? -26.666 -4.962 26.579 1.00 95.38 222 GLN A O 1
ATOM 1760 N N . ASP A 1 223 ? -24.715 -4.285 25.680 1.00 96.94 223 ASP A N 1
ATOM 1761 C CA . ASP A 1 223 ? -24.325 -5.599 25.166 1.00 96.94 223 ASP A CA 1
ATOM 1762 C C . ASP A 1 223 ? -24.145 -6.614 26.296 1.00 96.94 223 ASP A C 1
ATOM 1764 O O . ASP A 1 223 ? -24.644 -7.739 26.214 1.00 96.94 223 ASP A O 1
ATOM 1768 N N . VAL A 1 224 ? -23.493 -6.222 27.396 1.00 95.94 224 VAL A N 1
ATOM 1769 C CA . VAL A 1 224 ? -23.323 -7.112 28.552 1.00 95.94 224 VAL A CA 1
ATOM 1770 C C . VAL A 1 224 ? -24.672 -7.456 29.184 1.00 95.94 224 VAL A C 1
ATOM 1772 O O . VAL A 1 224 ? -24.904 -8.623 29.493 1.00 95.94 224 VAL A O 1
ATOM 1775 N N . ILE A 1 225 ? -25.594 -6.498 29.325 1.00 94.50 225 ILE A N 1
ATOM 1776 C CA . ILE A 1 225 ? -26.953 -6.768 29.827 1.00 94.50 225 ILE A CA 1
ATOM 1777 C C . ILE A 1 225 ? -27.680 -7.770 28.918 1.00 94.50 225 ILE A C 1
ATOM 1779 O O . ILE A 1 225 ? -28.328 -8.694 29.416 1.00 94.50 225 ILE A O 1
ATOM 1783 N N . SER A 1 226 ? -27.545 -7.618 27.598 1.00 95.06 226 SER A N 1
ATOM 1784 C CA . SER A 1 226 ? -28.112 -8.537 26.606 1.00 95.06 226 SER A CA 1
ATOM 1785 C C . SER A 1 226 ? -27.521 -9.948 26.722 1.00 95.06 226 SER A C 1
ATOM 1787 O O . SER A 1 226 ? -28.241 -10.943 26.734 1.00 95.06 226 SER A O 1
ATOM 1789 N N . ILE A 1 227 ? -26.204 -10.069 26.893 1.00 95.69 227 ILE A N 1
ATOM 1790 C CA . ILE A 1 227 ? -25.548 -11.372 27.061 1.00 95.69 227 ILE A CA 1
ATOM 1791 C C . ILE A 1 227 ? -25.948 -12.022 28.391 1.00 95.69 227 ILE A C 1
ATOM 1793 O O . ILE A 1 227 ? -26.218 -13.223 28.434 1.00 95.69 227 ILE A O 1
ATOM 1797 N N . LEU A 1 228 ? -26.021 -11.244 29.473 1.00 94.19 228 LEU A N 1
ATOM 1798 C CA . LEU A 1 228 ? -26.430 -11.730 30.789 1.00 94.19 228 LEU A CA 1
ATOM 1799 C C . LEU A 1 228 ? -27.887 -12.204 30.797 1.00 94.19 228 LEU A C 1
ATOM 1801 O O . LEU A 1 228 ? -28.188 -13.219 31.426 1.00 94.19 228 LEU A O 1
ATOM 1805 N N . SER A 1 229 ? -28.787 -11.520 30.084 1.00 93.56 229 SER A N 1
ATOM 1806 C CA . SER A 1 229 ? -30.188 -11.947 29.981 1.00 93.56 229 SER A CA 1
ATOM 1807 C C . SER A 1 229 ? -30.315 -13.272 29.222 1.00 93.56 229 SER A C 1
ATOM 1809 O O . SER A 1 229 ? -31.006 -14.180 29.686 1.00 93.56 229 SER A O 1
ATOM 1811 N N . VAL A 1 230 ? -29.556 -13.447 28.134 1.00 95.19 230 VAL A N 1
ATOM 1812 C CA . VAL A 1 230 ? -29.475 -14.720 27.398 1.00 95.19 230 VAL A CA 1
ATOM 1813 C C . VAL A 1 230 ? -28.847 -15.827 28.255 1.00 95.19 230 VAL A C 1
ATOM 1815 O O . VAL A 1 230 ? -29.279 -16.980 28.205 1.00 95.19 230 VAL A O 1
ATOM 1818 N N . ALA A 1 231 ? -27.834 -15.510 29.065 1.00 94.12 231 ALA A N 1
ATOM 1819 C CA . ALA A 1 231 ? -27.216 -16.474 29.975 1.00 94.12 231 ALA A CA 1
ATOM 1820 C C . ALA A 1 231 ? -28.191 -16.949 31.066 1.00 94.12 231 ALA A C 1
ATOM 1822 O O . ALA A 1 231 ? -28.174 -18.130 31.430 1.00 94.12 231 ALA A O 1
ATOM 1823 N N . LEU A 1 232 ? -29.057 -16.055 31.557 1.00 93.75 232 LEU A N 1
ATOM 1824 C CA . LEU A 1 232 ? -30.114 -16.387 32.510 1.00 93.75 232 LEU A CA 1
ATOM 1825 C C . LEU A 1 232 ? -31.181 -17.283 31.868 1.00 93.75 232 LEU A C 1
ATOM 1827 O O . LEU A 1 232 ? -31.568 -18.290 32.459 1.00 93.75 232 LEU A O 1
ATOM 1831 N N . GLU A 1 233 ? -31.606 -16.970 30.640 1.00 93.44 233 GLU A N 1
ATOM 1832 C CA . GLU A 1 233 ? -32.571 -17.780 29.884 1.00 93.44 233 GLU A CA 1
ATOM 1833 C C . GLU A 1 233 ? -32.063 -19.216 29.670 1.00 93.44 233 GLU A C 1
ATOM 1835 O O . GLU A 1 233 ? -32.803 -20.190 29.824 1.00 93.44 233 GLU A O 1
ATOM 1840 N N . ARG A 1 234 ? -30.759 -19.360 29.404 1.00 95.25 234 ARG A N 1
ATOM 1841 C CA . ARG A 1 234 ? -30.080 -20.657 29.250 1.00 95.25 234 ARG A CA 1
ATOM 1842 C C . ARG A 1 234 ? -29.790 -21.372 30.573 1.00 95.25 234 ARG A C 1
ATOM 1844 O O . ARG A 1 234 ? -29.274 -22.487 30.541 1.00 95.25 234 ARG A O 1
ATOM 1851 N N . LYS A 1 235 ? -30.136 -20.771 31.719 1.00 92.12 235 LYS A N 1
ATOM 1852 C CA . LYS A 1 235 ? -29.866 -21.278 33.079 1.00 92.12 235 LYS A CA 1
ATOM 1853 C C . LYS A 1 235 ? -28.374 -21.512 33.365 1.00 92.12 235 LYS A C 1
ATOM 1855 O O . LYS A 1 235 ? -28.033 -22.354 34.192 1.00 92.12 235 LYS A O 1
ATOM 1860 N N . THR A 1 236 ? -27.487 -20.778 32.689 1.00 92.81 236 THR A N 1
ATOM 1861 C CA . THR A 1 236 ? -26.031 -20.854 32.907 1.00 92.81 236 THR A CA 1
ATOM 1862 C C . THR A 1 236 ? -25.604 -20.072 34.153 1.00 92.81 236 THR A C 1
ATOM 1864 O O . THR A 1 236 ? -24.618 -20.424 34.792 1.00 92.81 236 THR A O 1
ATOM 1867 N N . ILE A 1 237 ? -26.349 -19.018 34.500 1.00 92.62 237 ILE A N 1
ATOM 1868 C CA . ILE A 1 237 ? -26.123 -18.148 35.663 1.00 92.62 237 ILE A CA 1
ATOM 1869 C C . ILE A 1 237 ? -27.300 -18.250 36.639 1.00 92.62 237 ILE A C 1
ATOM 1871 O O . ILE A 1 237 ? -28.442 -18.473 36.225 1.00 92.62 237 ILE A O 1
ATOM 1875 N N . THR A 1 238 ? -27.031 -18.093 37.939 1.00 94.12 238 THR A N 1
ATOM 1876 C CA . THR A 1 238 ? -28.095 -18.028 38.944 1.00 94.12 238 THR A CA 1
ATOM 1877 C C . THR A 1 238 ? -28.845 -16.690 38.854 1.00 94.12 238 THR A C 1
ATOM 1879 O O . THR A 1 238 ? -28.249 -15.663 38.512 1.00 94.12 238 THR A O 1
ATOM 1882 N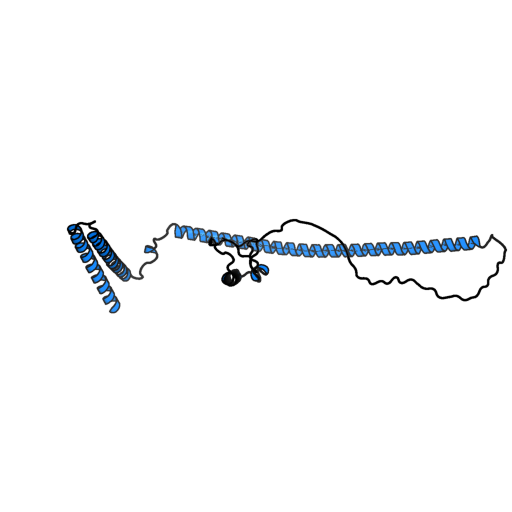 N . PRO A 1 239 ? -30.149 -16.649 39.180 1.00 91.50 239 PRO A N 1
ATOM 1883 C CA . PRO A 1 239 ? -30.897 -15.392 39.200 1.00 91.50 239 PRO A CA 1
ATOM 1884 C C . PRO A 1 239 ? -30.311 -14.350 40.164 1.00 91.50 239 PRO A C 1
ATOM 1886 O O . PRO A 1 239 ? -30.398 -13.153 39.906 1.00 91.50 239 PRO A O 1
ATOM 1889 N N . GLU A 1 240 ? -29.694 -14.791 41.261 1.00 92.69 240 GLU A N 1
ATOM 1890 C CA . GLU A 1 240 ? -29.095 -13.908 42.266 1.00 92.69 240 GLU A CA 1
ATOM 1891 C C . GLU A 1 240 ? -27.825 -13.222 41.748 1.00 92.69 240 GLU A C 1
ATOM 1893 O O . GLU A 1 240 ? -27.657 -12.014 41.933 1.00 92.69 240 GLU A O 1
ATOM 1898 N N . ASP A 1 241 ? -26.962 -13.963 41.048 1.00 92.12 241 ASP A N 1
ATOM 1899 C CA . ASP A 1 241 ? -25.755 -13.407 40.428 1.00 92.12 241 ASP A CA 1
ATOM 1900 C C . ASP A 1 241 ? -26.115 -12.456 39.280 1.00 92.12 241 ASP A C 1
ATOM 1902 O O . ASP A 1 241 ? -25.531 -11.379 39.154 1.00 92.12 241 ASP A O 1
ATOM 1906 N N . TYR A 1 242 ? -27.147 -12.797 38.499 1.00 94.12 242 TYR A N 1
ATOM 1907 C CA . TYR A 1 242 ? -27.682 -11.920 37.459 1.00 94.12 242 TYR A CA 1
ATOM 1908 C C . TYR A 1 242 ? -28.185 -10.586 38.026 1.00 94.12 242 TYR A C 1
ATOM 1910 O O . TYR A 1 242 ? -27.809 -9.526 37.528 1.00 94.12 242 TYR A O 1
ATOM 1918 N N . LEU A 1 243 ? -29.015 -10.615 39.076 1.00 94.50 243 LEU A N 1
ATOM 1919 C CA . LEU A 1 243 ? -29.576 -9.396 39.672 1.00 94.50 243 LEU A CA 1
ATOM 1920 C C . LEU A 1 243 ? -28.504 -8.508 40.316 1.00 94.50 243 LEU A C 1
ATOM 1922 O O . LEU A 1 243 ? -28.633 -7.281 40.326 1.00 94.50 243 LEU A O 1
ATOM 1926 N N . ARG A 1 244 ? -27.428 -9.110 40.828 1.00 94.44 244 ARG A N 1
ATOM 1927 C CA . ARG A 1 244 ? -26.280 -8.369 41.352 1.00 94.44 244 ARG A CA 1
ATOM 1928 C C . ARG A 1 244 ? -25.533 -7.642 40.238 1.00 94.44 244 ARG A C 1
ATOM 1930 O O . ARG A 1 244 ? -25.318 -6.436 40.349 1.00 94.44 244 ARG A O 1
ATOM 1937 N N . GLU A 1 245 ? -25.175 -8.358 39.174 1.00 93.50 245 GLU A N 1
ATOM 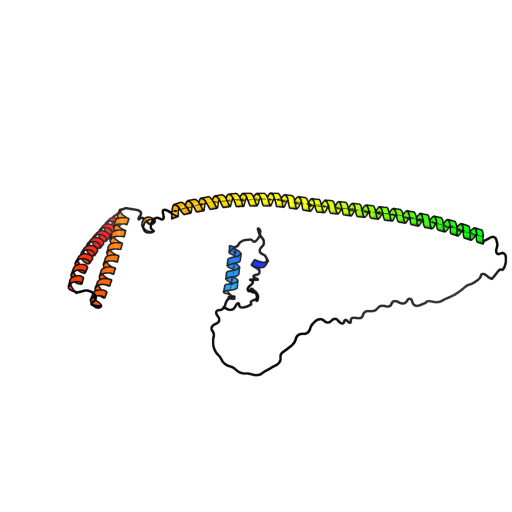1938 C CA . GLU A 1 245 ? -24.398 -7.792 38.066 1.00 93.50 245 GLU A CA 1
ATOM 1939 C C . GLU A 1 245 ? -25.204 -6.810 37.216 1.00 93.50 245 GLU A C 1
ATOM 1941 O O . GLU A 1 245 ? -24.687 -5.780 36.789 1.00 93.50 245 GLU A O 1
ATOM 1946 N N . ILE A 1 246 ? -26.505 -7.034 37.019 1.00 95.38 246 ILE A N 1
ATOM 1947 C CA . ILE A 1 246 ? -27.324 -6.042 36.317 1.00 95.38 246 ILE A CA 1
ATOM 1948 C C . ILE A 1 246 ? -27.435 -4.747 37.126 1.00 95.38 246 ILE A C 1
ATOM 1950 O O . ILE A 1 246 ? -27.379 -3.666 36.553 1.00 95.38 246 ILE A O 1
ATOM 1954 N N . GLY A 1 247 ? -27.508 -4.822 38.459 1.00 93.94 247 GLY A N 1
ATOM 1955 C CA . GLY A 1 247 ? -27.542 -3.634 39.311 1.00 93.94 247 GLY A CA 1
ATOM 1956 C C . GLY A 1 247 ? -26.274 -2.782 39.191 1.00 93.94 247 GLY A C 1
ATOM 1957 O O . GLY A 1 247 ? -26.355 -1.554 39.070 1.00 93.94 247 GLY A O 1
ATOM 1958 N N . THR A 1 248 ? -25.096 -3.415 39.182 1.00 94.88 248 THR A N 1
ATOM 1959 C CA . THR A 1 248 ? -23.807 -2.718 39.029 1.00 94.88 248 THR A CA 1
ATOM 1960 C C . THR A 1 248 ? -23.662 -2.124 37.626 1.00 94.88 248 THR A C 1
ATOM 1962 O O . THR A 1 248 ? -23.307 -0.948 37.491 1.00 94.88 248 THR A O 1
ATOM 1965 N N . ILE A 1 249 ? -23.996 -2.894 36.587 1.00 95.44 249 ILE A N 1
ATOM 1966 C CA . ILE A 1 249 ? -23.865 -2.486 35.185 1.00 95.44 249 ILE A CA 1
ATOM 1967 C C . ILE A 1 249 ? -24.883 -1.405 34.828 1.00 95.44 249 ILE A C 1
ATOM 1969 O O . ILE A 1 249 ? -24.495 -0.390 34.258 1.00 95.44 249 ILE A O 1
ATOM 1973 N N . SER A 1 250 ? -26.150 -1.533 35.226 1.00 94.50 250 SER A N 1
ATOM 1974 C CA . SER A 1 250 ? -27.165 -0.501 34.985 1.00 94.50 250 SER A CA 1
ATOM 1975 C C . SER A 1 250 ? -26.851 0.804 35.722 1.00 94.50 250 SER A C 1
ATOM 1977 O O . SER A 1 250 ? -27.078 1.884 35.179 1.00 94.50 250 SER A O 1
ATOM 1979 N N . SER A 1 251 ? -26.259 0.746 36.923 1.00 94.62 251 SER A N 1
ATOM 1980 C CA . SER A 1 251 ? -25.774 1.948 37.622 1.00 94.62 251 SER A CA 1
ATOM 1981 C C . SER A 1 251 ? -24.636 2.634 36.857 1.00 94.62 251 SER A C 1
ATOM 1983 O O . SER A 1 251 ? -24.612 3.862 36.728 1.00 94.62 251 SER A O 1
ATOM 1985 N N . LYS A 1 252 ? -23.703 1.848 36.304 1.00 94.69 252 LYS A N 1
ATOM 1986 C CA . LYS A 1 252 ? -22.617 2.353 35.454 1.00 94.69 252 LYS A CA 1
ATOM 1987 C C . LYS A 1 252 ? -23.158 2.958 34.155 1.00 94.69 252 LYS A C 1
ATOM 1989 O O . LYS A 1 252 ? -22.788 4.080 33.821 1.00 94.69 252 LYS A O 1
ATOM 1994 N N . GLN A 1 253 ? -24.075 2.263 33.487 1.00 95.25 253 GLN A N 1
ATOM 1995 C CA . GLN A 1 253 ? -24.745 2.703 32.266 1.00 95.25 253 GLN A CA 1
ATOM 1996 C C . GLN A 1 253 ? -25.466 4.038 32.476 1.00 95.25 253 GLN A C 1
ATOM 1998 O O . GLN A 1 253 ? -25.260 4.985 31.721 1.00 95.25 253 GLN A O 1
ATOM 2003 N N . PHE A 1 254 ? -26.244 4.154 33.558 1.00 95.94 254 PHE A N 1
ATOM 2004 C CA . PHE A 1 254 ? -26.949 5.386 33.901 1.00 95.94 254 PHE A CA 1
ATOM 2005 C C . PHE A 1 254 ? -25.993 6.576 34.056 1.00 95.94 254 PHE A C 1
ATOM 2007 O O . PHE A 1 254 ? -26.247 7.646 33.505 1.00 95.94 254 PHE A O 1
ATOM 2014 N N . LYS A 1 255 ? -24.869 6.392 34.763 1.00 95.06 255 LYS A N 1
ATOM 2015 C CA . LYS A 1 255 ? -23.857 7.447 34.940 1.00 95.06 255 LYS A CA 1
ATOM 2016 C C . LYS A 1 255 ? -23.225 7.859 33.610 1.00 95.06 255 LYS A C 1
ATOM 2018 O O . LYS A 1 255 ? -23.118 9.056 33.351 1.00 95.06 255 LYS A O 1
ATOM 2023 N N . SER A 1 256 ? -22.845 6.896 32.770 1.00 93.81 256 SER A N 1
ATOM 2024 C CA . SER A 1 256 ? -22.262 7.171 31.450 1.00 93.81 256 SER A CA 1
ATOM 2025 C C . SER A 1 256 ? -23.242 7.901 30.532 1.00 93.81 256 SER A C 1
ATOM 2027 O O . SER A 1 256 ? -22.862 8.873 29.883 1.00 93.81 256 SER A O 1
ATOM 2029 N N . ARG A 1 257 ? -24.520 7.506 30.539 1.00 95.56 257 ARG A N 1
ATOM 2030 C CA . ARG A 1 257 ? -25.576 8.145 29.744 1.00 95.56 257 ARG A CA 1
ATOM 2031 C C . ARG A 1 257 ? -25.916 9.552 30.234 1.00 95.56 257 ARG A C 1
ATOM 2033 O O . ARG A 1 257 ? -26.127 10.455 29.433 1.00 95.56 257 ARG A O 1
ATOM 2040 N N . ALA A 1 258 ? -25.939 9.769 31.548 1.00 95.31 258 ALA A N 1
ATOM 2041 C CA . ALA A 1 258 ? -26.131 11.101 32.117 1.00 95.31 258 ALA A CA 1
ATOM 2042 C C . ALA A 1 258 ? -24.973 12.045 31.754 1.00 95.31 258 ALA A C 1
ATOM 2044 O O . ALA A 1 258 ? -25.197 13.216 31.446 1.00 95.31 258 ALA A O 1
ATOM 2045 N N . LEU A 1 259 ? -23.738 11.532 31.764 1.00 93.56 259 LEU A N 1
ATOM 2046 C CA . LEU A 1 259 ? -22.554 12.291 31.377 1.00 93.56 259 LEU A CA 1
ATOM 2047 C C . LEU A 1 259 ? -22.561 12.624 29.879 1.00 93.56 259 LEU A C 1
ATOM 2049 O O . LEU A 1 259 ? -22.358 13.786 29.535 1.00 93.56 259 LEU A O 1
ATOM 2053 N N . SER A 1 260 ? -22.864 11.662 29.001 1.00 93.12 260 SER A N 1
ATOM 2054 C CA . SER A 1 260 ? -22.933 11.910 27.554 1.00 93.12 260 SER A CA 1
ATOM 2055 C C . SER A 1 260 ? -24.018 12.928 27.197 1.00 93.12 260 SER A C 1
ATOM 2057 O O . SER A 1 260 ? -23.743 13.863 26.450 1.00 93.12 260 SER A O 1
ATOM 2059 N N . LEU A 1 261 ? -25.212 12.827 27.792 1.00 93.19 261 LEU A N 1
ATOM 2060 C CA . LEU A 1 261 ? -26.288 13.807 27.602 1.00 93.19 261 LEU A CA 1
ATOM 2061 C C . LEU A 1 261 ? -25.872 15.207 28.054 1.00 93.19 261 LEU A C 1
ATOM 2063 O O . LEU A 1 261 ? -26.079 16.171 27.324 1.00 93.19 261 LEU A O 1
ATOM 2067 N N . LYS A 1 262 ? -25.221 15.320 29.216 1.00 94.00 262 LYS A N 1
ATOM 2068 C CA . LYS A 1 262 ? -24.749 16.609 29.728 1.00 94.00 262 LYS A CA 1
ATOM 2069 C C . LYS A 1 262 ? -23.685 17.241 28.827 1.00 94.00 262 LYS A C 1
ATOM 2071 O O . LYS A 1 262 ? -23.707 18.453 28.630 1.00 94.00 262 LYS A O 1
ATOM 2076 N N . ILE A 1 263 ? -22.770 16.439 28.278 1.00 91.50 263 ILE A N 1
ATOM 2077 C CA . ILE A 1 263 ? -21.769 16.916 27.313 1.00 91.50 263 ILE A CA 1
ATOM 2078 C C . ILE A 1 263 ? -22.450 17.359 26.015 1.00 91.50 263 ILE A C 1
ATOM 2080 O O . ILE A 1 263 ? -22.141 18.430 25.505 1.00 91.50 263 ILE A O 1
ATOM 2084 N N . ILE A 1 264 ? -23.407 16.582 25.503 1.00 90.88 264 ILE A N 1
ATOM 2085 C CA . ILE A 1 264 ? -24.160 16.929 24.292 1.00 90.88 264 ILE A CA 1
ATOM 2086 C C . ILE A 1 264 ? -24.945 18.232 24.484 1.00 90.88 264 ILE A C 1
ATOM 2088 O O . ILE A 1 264 ? -24.948 19.074 23.590 1.00 90.88 264 ILE A O 1
ATOM 2092 N N . ASP A 1 265 ? -25.593 18.424 25.632 1.00 92.69 265 ASP A N 1
ATOM 2093 C CA . ASP A 1 265 ? -26.321 19.659 25.935 1.00 92.69 265 ASP A CA 1
ATOM 2094 C C . ASP A 1 265 ? -25.377 20.861 26.029 1.00 92.69 265 ASP A C 1
ATOM 2096 O O . ASP A 1 265 ? -25.685 21.928 25.500 1.00 92.69 265 ASP A O 1
ATOM 2100 N N . TYR A 1 266 ? -24.195 20.676 26.624 1.00 89.44 266 TYR A N 1
ATOM 2101 C CA . TYR A 1 266 ? -23.152 21.699 26.642 1.00 89.44 266 TYR A CA 1
ATOM 2102 C C . TYR A 1 266 ? -22.687 22.054 25.222 1.00 89.44 266 TYR A C 1
ATOM 2104 O O . TYR A 1 266 ? -22.668 23.229 24.866 1.00 89.44 266 TYR A O 1
ATOM 2112 N N . LEU A 1 267 ? -22.407 21.056 24.378 1.00 85.38 267 LEU A N 1
ATOM 2113 C CA . LEU A 1 267 ? -21.997 21.255 22.982 1.00 85.38 267 LEU A CA 1
ATOM 2114 C C . LEU A 1 267 ? -23.083 21.900 22.111 1.00 85.38 267 LEU A C 1
ATOM 2116 O O . LEU A 1 267 ? -22.753 22.572 21.145 1.00 85.38 267 LEU A O 1
ATOM 2120 N N . LYS A 1 268 ? -24.368 21.710 22.431 1.00 86.06 268 LYS A N 1
ATOM 2121 C CA . LYS A 1 268 ? -25.486 22.383 21.743 1.00 86.06 268 LYS A CA 1
ATOM 2122 C C . LYS A 1 268 ? -25.686 23.834 22.184 1.00 86.06 268 LYS A C 1
ATOM 2124 O O . LYS A 1 268 ? -26.354 24.586 21.481 1.00 86.06 268 LYS A O 1
ATOM 2129 N N . SER A 1 269 ? -25.210 24.186 23.377 1.00 77.94 269 SER A N 1
ATOM 2130 C CA . SER A 1 269 ? -25.358 25.525 23.960 1.00 77.94 269 SER A CA 1
ATOM 2131 C C . SER A 1 269 ? -24.244 26.502 23.569 1.00 77.94 269 SER A C 1
ATOM 2133 O O . SER A 1 269 ? -24.397 27.703 23.789 1.00 77.94 269 SER A O 1
ATOM 2135 N N . VAL A 1 270 ? -23.149 25.979 23.009 1.00 64.44 270 VAL A N 1
ATOM 2136 C CA . VAL A 1 270 ? -22.000 26.716 22.458 1.00 64.44 270 VAL A CA 1
ATOM 2137 C C . VAL A 1 270 ? -22.185 26.886 20.956 1.00 64.44 270 VAL A C 1
ATOM 2139 O O . VAL A 1 270 ? -21.909 28.003 20.467 1.00 64.44 270 VAL A O 1
#

Foldseek 3Di:
DAFDDDPQAHPVRDGNDPLVVPDDPPPSPDPVVVVVSVCVVCVVPPRDDDDDPDDDDDDDDYDDDDDDDDDDDDDDDDDDDDPDDDDDDDDDDDDDDDDDDDDDPDVVVVVVVVVVVVVVVVVVVVVVVVVVVVVVVVVVVVVVVVVVVVVVVVVVVVVVVVVVVVVVVVVVVVVVVVVVVVVVVVVCVCVVPPDDPVVVDDDPDPLVVLLVVLVVLLVVLVVVLVVLVVCVVVVVDDPVVSVVVNVVSVVSNVVSVVSNVVSVVVVVVD

pLDDT: mean 74.08, std 22.34, range [28.09, 97.75]

Radius of gyration: 52.3 Å; Cα contacts (8 Å, |Δi|>4): 86; chains: 1; bounding box: 85×72×154 Å

Sequence (270 aa):
MRINVSQNVDYSGRVMVSCVKTWKYPENANLVSILSTVAAEFGKTPPVVQSSTTLQKSISNPLSHPSTQPYGFRDEPGIFDPTGRPAPLKQNQHTPFSNFYKNPSQSQNAINLWQDHFSTVKHLIIDELSTLAKMNEQKHNGELLIQGCSSLFSKMAKINDDQIRLDYYLENITINNEKLKRTVSDIKIYFGNRPELSESVIPLTSLDEDLLKALSIDEASQDVISILSVALERKTITPEDYLREIGTISSKQFKSRALSLKIIDYLKSV

Organism: Thelohanellus kitauei (NCBI:txid669202)

Solvent-accessible surface area (backbone atoms only — not comparable to full-atom values): 16577 Å² total; per-residue (Å²): 119,43,78,49,68,47,95,45,24,45,94,85,69,49,74,57,43,72,71,67,77,67,56,40,84,80,86,57,63,52,67,67,63,47,52,53,50,52,50,59,51,37,70,75,53,62,48,69,44,79,74,77,90,75,90,80,86,86,90,88,87,84,89,86,85,84,81,90,85,80,95,76,86,88,79,87,89,81,93,77,85,81,89,80,74,88,80,88,80,83,89,80,90,80,86,84,83,77,90,72,94,80,83,96,81,67,64,64,62,56,54,51,52,52,49,48,53,50,49,52,52,50,51,51,52,51,49,53,52,49,51,52,51,52,52,50,51,52,50,51,52,51,51,52,49,50,52,48,52,53,51,51,49,54,50,51,52,50,52,53,51,51,48,56,51,48,52,54,50,51,52,52,52,50,54,49,50,52,51,47,54,49,52,52,49,53,48,50,56,54,59,73,61,56,65,53,76,73,69,74,63,68,61,95,42,76,66,52,42,53,38,52,52,22,49,52,48,30,54,52,37,52,51,50,52,54,51,52,52,54,34,45,74,70,64,76,47,55,74,67,60,49,57,54,51,49,53,56,43,50,54,52,26,52,52,25,48,54,50,36,51,53,51,51,53,51,64,72,74,108

Secondary structure (DSSP, 8-state):
-EE--BTTB-TT--B--HHHHT--TTTT--HHHHHHHHHHHHHHS-SEE-----------------------------------PPPP----------------SSHHHHHHHHHHHHHHHHHHHHHHHHHHHHHHHHHHHHHHHHHHHHHHHHHHHHHHHHHHHHHHHHHHHHHHHHHHHHHHHHHHHHHHT---HHHHS--SSHHHHHHHHHHHHHHHHHHHHHHHHHHHHTT-S-HHHHHHHHHHHHHHHHHHHHHHHHHHHHHHH-

InterPro domains:
  IPR008883 Ubiquitin E2 variant, N-terminal [PS51322] (1-52)
  IPR016135 Ubiquitin-conjugating enzyme/RWD-like [G3DSA:3.10.110.10] (1-51)
  IPR017916 Steadiness box (SB) domain [PF09454] (201-260)
  IPR017916 Steadiness box (SB) domain [PS51312] (205-270)
  IPR037202 ESCRT assembly domain [SSF140111] (208-266)
  IPR052070 ESCRT-I complex UEV domain-containing protein [PTHR23306] (1-263)

Nearest PDB structures (foldseek):
  5xg2-assembly1_A  TM=3.993E-01  e=2.514E+00  Pyrococcus yayanosii CH1